Protein AF-A0A8J5V0G6-F1 (afdb_monomer)

Organism: NCBI:txid2053667

pLDDT: mean 76.04, std 23.22, range [26.17, 96.88]

InterPro domains:
  IPR011513 Non-structural maintenance of chromosomes element 1 [PTHR20973] (12-268)
  IPR014857 Non-structural maintenance of chromosomes element 1, RING C4HC3-type [PF08746] (200-240)

Mean predicted aligned error: 13.46 Å

Radius of gyration: 27.69 Å; Cα contacts (8 Å, |Δi|>4): 322; chains: 1; bounding box: 65×75×85 Å

Structure (mmCIF, N/CA/C/O backbone):
data_AF-A0A8J5V0G6-F1
#
_entry.id   AF-A0A8J5V0G6-F1
#
loop_
_atom_site.group_PDB
_atom_site.id
_atom_site.type_symbol
_atom_site.label_atom_id
_atom_site.label_alt_id
_atom_site.label_comp_id
_atom_site.label_asym_id
_atom_site.label_entity_id
_atom_site.label_seq_id
_atom_site.pdbx_PDB_ins_code
_atom_site.Cartn_x
_atom_site.Cartn_y
_atom_site.Cartn_z
_atom_site.occupancy
_atom_site.B_iso_or_equiv
_atom_site.auth_seq_id
_atom_site.auth_comp_id
_atom_site.auth_asym_id
_atom_site.auth_atom_id
_atom_site.pdbx_PDB_model_num
ATOM 1 N N . MET A 1 1 ? -32.182 -19.649 10.880 1.00 35.44 1 MET A N 1
ATOM 2 C CA . MET A 1 1 ? -32.980 -18.419 10.711 1.00 35.44 1 MET A CA 1
ATOM 3 C C . MET A 1 1 ? -33.239 -17.858 12.095 1.00 35.44 1 MET A C 1
ATOM 5 O O . MET A 1 1 ? -34.132 -18.341 12.776 1.00 35.44 1 MET A O 1
ATOM 9 N N . ALA A 1 2 ? -32.379 -16.950 12.550 1.00 33.75 2 ALA A N 1
ATOM 10 C CA . ALA A 1 2 ? -32.616 -16.186 13.768 1.00 33.75 2 ALA A CA 1
ATOM 11 C C . ALA A 1 2 ? -33.166 -14.820 13.354 1.00 33.75 2 ALA A C 1
ATOM 13 O O . ALA A 1 2 ? -32.702 -14.229 12.382 1.00 33.75 2 ALA A O 1
ATOM 14 N N . ASN A 1 3 ? -34.222 -14.426 14.050 1.00 31.94 3 ASN A N 1
ATOM 15 C CA . ASN A 1 3 ? -35.117 -13.320 13.761 1.00 31.94 3 ASN A CA 1
ATOM 16 C C . ASN A 1 3 ? -34.371 -11.979 13.876 1.00 31.94 3 ASN A C 1
ATOM 18 O O . ASN A 1 3 ? -33.863 -11.658 14.948 1.00 31.94 3 ASN A O 1
ATOM 22 N N . ILE A 1 4 ? -34.304 -11.224 12.778 1.00 47.50 4 ILE A N 1
ATOM 23 C CA . ILE A 1 4 ? -33.765 -9.860 12.721 1.00 47.50 4 ILE A CA 1
ATOM 24 C C . ILE A 1 4 ? -34.969 -8.923 12.624 1.00 47.50 4 ILE A C 1
ATOM 26 O O . ILE A 1 4 ? -35.243 -8.383 11.565 1.00 47.50 4 ILE A O 1
ATOM 30 N N . ASP A 1 5 ? -35.758 -8.814 13.686 1.00 46.09 5 ASP A N 1
ATOM 31 C CA . ASP A 1 5 ? -36.764 -7.754 13.783 1.00 46.09 5 ASP A CA 1
ATOM 32 C C . ASP A 1 5 ? -37.141 -7.573 15.251 1.00 46.09 5 ASP A C 1
ATOM 34 O O . ASP A 1 5 ? -37.804 -8.422 15.851 1.00 46.09 5 ASP A O 1
ATOM 38 N N . GLY A 1 6 ? -36.648 -6.488 15.857 1.00 40.81 6 GLY A N 1
ATOM 39 C CA . GLY A 1 6 ? -36.995 -6.148 17.238 1.00 40.81 6 GLY A CA 1
ATOM 40 C C . GLY A 1 6 ? -35.976 -5.353 18.057 1.00 40.81 6 GLY A C 1
ATOM 41 O O . GLY A 1 6 ? -36.005 -5.471 19.281 1.00 40.81 6 GLY A O 1
ATOM 42 N N . ARG A 1 7 ? -35.088 -4.548 17.459 1.00 42.38 7 ARG A N 1
ATOM 43 C CA . ARG A 1 7 ? -34.324 -3.529 18.207 1.00 42.38 7 ARG A CA 1
ATOM 44 C C . ARG A 1 7 ? -34.396 -2.176 17.505 1.00 42.38 7 ARG A C 1
ATOM 46 O O . ARG A 1 7 ? -34.383 -2.115 16.282 1.00 42.38 7 ARG A O 1
ATOM 53 N N . GLN A 1 8 ? -34.576 -1.146 18.328 1.00 42.22 8 GLN A N 1
ATOM 54 C CA . GLN A 1 8 ? -34.827 0.249 17.972 1.00 42.22 8 GLN A CA 1
ATOM 55 C C . GLN A 1 8 ? -33.753 0.829 17.043 1.00 42.22 8 GLN A C 1
ATOM 57 O O . GLN A 1 8 ? -32.598 0.414 17.078 1.00 42.22 8 GLN A O 1
ATOM 62 N N . ASP A 1 9 ? -34.187 1.791 16.230 1.00 45.44 9 ASP A N 1
ATOM 63 C CA . ASP A 1 9 ? -33.407 2.562 15.266 1.00 45.44 9 ASP A CA 1
ATOM 64 C C . ASP A 1 9 ? -32.024 2.999 15.783 1.00 45.44 9 ASP A C 1
ATOM 66 O O . ASP A 1 9 ? -31.906 3.644 16.823 1.00 45.44 9 ASP A O 1
ATOM 70 N N . GLY A 1 10 ? -30.990 2.714 14.987 1.00 53.53 10 GLY A N 1
ATOM 71 C CA . GLY A 1 10 ? -29.739 3.478 14.960 1.00 53.53 10 GLY A CA 1
ATOM 72 C C . GLY A 1 10 ? -28.538 2.906 15.713 1.00 53.53 10 GLY A C 1
ATOM 73 O O . GLY A 1 10 ? -27.420 3.226 15.325 1.00 53.53 10 GLY A O 1
ATOM 74 N N . ASP A 1 11 ? -28.716 2.053 16.724 1.00 59.84 11 ASP A N 1
ATOM 75 C CA . ASP A 1 11 ? -27.580 1.670 17.574 1.00 59.84 11 ASP A CA 1
ATOM 76 C C . ASP A 1 11 ? -26.881 0.387 17.093 1.00 59.84 11 ASP A C 1
ATOM 78 O O . ASP A 1 11 ? -27.483 -0.688 16.968 1.00 59.84 11 ASP A O 1
ATOM 82 N N . LEU A 1 12 ? -25.589 0.507 16.785 1.00 72.50 12 LEU A N 1
ATOM 83 C CA . LEU A 1 12 ? -24.739 -0.615 16.403 1.00 72.50 12 LEU A CA 1
ATOM 84 C C . LEU A 1 12 ? -24.535 -1.509 17.633 1.00 72.50 12 LEU A C 1
ATOM 86 O O . LEU A 1 12 ? -24.247 -0.996 18.711 1.00 72.50 12 LEU A O 1
ATOM 90 N N . SER A 1 13 ? -24.666 -2.833 17.497 1.00 79.94 13 SER A N 1
ATOM 91 C CA . SER A 1 13 ? -24.564 -3.724 18.662 1.00 79.94 13 SER A CA 1
ATOM 92 C C . SER A 1 13 ? -23.209 -3.592 19.381 1.00 79.94 13 SER A C 1
ATOM 94 O O . SER A 1 13 ? -22.192 -3.299 18.745 1.00 79.94 13 SER A O 1
ATOM 96 N N . GLU A 1 14 ? -23.180 -3.813 20.701 1.00 84.69 14 GLU A N 1
ATOM 97 C CA . GLU A 1 14 ? -21.964 -3.686 21.529 1.00 84.69 14 GLU A CA 1
ATOM 98 C C . GLU A 1 14 ? -20.792 -4.524 20.985 1.00 84.69 14 GLU A C 1
ATOM 100 O O . GLU A 1 14 ? -19.628 -4.118 21.059 1.00 84.69 14 GLU A O 1
ATOM 105 N N . GLU A 1 15 ? -21.090 -5.675 20.375 1.00 80.06 15 GLU A N 1
ATOM 106 C CA . GLU A 1 15 ? -20.098 -6.541 19.740 1.00 80.06 15 GLU A CA 1
ATOM 107 C C . GLU A 1 15 ? -19.433 -5.854 18.538 1.00 80.06 15 GLU A C 1
ATOM 109 O O . GLU A 1 15 ? -18.214 -5.910 18.373 1.00 80.06 15 GLU A O 1
ATOM 114 N N . PHE A 1 16 ? -20.208 -5.152 17.710 1.00 81.06 16 PHE A N 1
ATOM 115 C CA . PHE A 1 16 ? -19.672 -4.404 16.574 1.00 81.06 16 PHE A CA 1
ATOM 116 C C . PHE A 1 16 ? -18.912 -3.145 17.013 1.00 81.06 16 PHE A C 1
ATOM 118 O O . PHE A 1 16 ? -17.901 -2.812 16.396 1.00 81.06 16 PHE A O 1
ATOM 125 N N . GLN A 1 17 ? -19.333 -2.474 18.089 1.00 84.06 17 GLN A N 1
ATOM 126 C CA . GLN A 1 17 ? -18.583 -1.348 18.663 1.00 84.06 17 GLN A CA 1
ATOM 127 C C . GLN A 1 17 ? -17.217 -1.806 19.199 1.00 84.06 17 GLN A C 1
ATOM 129 O O . GLN A 1 17 ? -16.186 -1.208 18.886 1.00 84.06 17 GLN A O 1
ATOM 134 N N . SER A 1 18 ? -17.195 -2.929 19.924 1.00 84.69 18 SER A N 1
ATOM 135 C CA . SER A 1 18 ? -15.960 -3.562 20.407 1.00 84.69 18 SER A CA 1
ATOM 136 C C . SER A 1 18 ? -15.044 -3.962 19.249 1.00 84.69 18 SER A C 1
ATOM 138 O O . SER A 1 18 ? -13.830 -3.756 19.302 1.00 84.69 18 SER A O 1
ATOM 140 N N . PHE A 1 19 ? -15.621 -4.489 18.165 1.00 84.94 19 PHE A N 1
ATOM 141 C CA . PHE A 1 19 ? -14.876 -4.819 16.955 1.00 84.94 19 PHE A CA 1
ATOM 142 C C . PHE A 1 19 ? -14.233 -3.579 16.318 1.00 84.94 19 PHE A C 1
ATOM 144 O O . PHE A 1 19 ? -13.044 -3.611 16.009 1.00 84.94 19 PHE A O 1
ATOM 151 N N . ILE A 1 20 ? -14.972 -2.473 16.173 1.00 84.38 20 ILE A N 1
ATOM 152 C CA . ILE A 1 20 ? -14.423 -1.208 15.655 1.00 84.38 20 ILE A CA 1
ATOM 153 C C . ILE A 1 20 ? -13.266 -0.724 16.536 1.00 84.38 20 ILE A C 1
ATOM 155 O O . ILE A 1 20 ? -12.217 -0.365 16.008 1.00 84.38 20 ILE A O 1
ATOM 159 N N . GLN A 1 21 ? -13.406 -0.774 17.864 1.00 84.62 21 GLN A N 1
ATOM 160 C CA . GLN A 1 21 ? -12.339 -0.361 18.777 1.00 84.62 21 GLN A CA 1
ATOM 161 C C . GLN A 1 21 ? -11.057 -1.177 18.578 1.00 84.62 21 GLN A C 1
ATOM 163 O O . GLN A 1 21 ? -9.968 -0.604 18.556 1.00 84.62 21 GLN A O 1
ATOM 168 N N . VAL A 1 22 ? -11.175 -2.498 18.408 1.00 86.00 22 VAL A N 1
ATOM 169 C CA . VAL A 1 22 ? -10.028 -3.358 18.089 1.00 86.00 22 VAL A CA 1
ATOM 170 C C . VAL A 1 22 ? -9.411 -2.927 16.762 1.00 86.00 22 VAL A C 1
ATOM 172 O O . VAL A 1 22 ? -8.208 -2.682 16.711 1.00 86.00 22 VAL A O 1
ATOM 175 N N . MET A 1 23 ? -10.227 -2.768 15.717 1.00 83.19 23 MET A N 1
ATOM 176 C CA . MET A 1 23 ? -9.757 -2.404 14.379 1.00 83.19 23 MET A CA 1
ATOM 177 C C . MET A 1 23 ? -8.998 -1.073 14.352 1.00 83.19 23 MET A C 1
ATOM 179 O O . MET A 1 23 ? -7.957 -0.977 13.699 1.00 83.19 23 MET A O 1
ATOM 183 N N . SER A 1 24 ? -9.466 -0.075 15.102 1.00 82.56 24 SER A N 1
ATOM 184 C CA . SER A 1 24 ? -8.847 1.251 15.171 1.00 82.56 24 SER A CA 1
ATOM 185 C C . SER A 1 24 ? -7.462 1.257 15.827 1.00 82.56 24 SER A C 1
ATOM 187 O O . SER A 1 24 ? -6.691 2.181 15.588 1.00 82.56 24 SER A O 1
ATOM 189 N N . GLN A 1 25 ? -7.109 0.248 16.633 1.00 82.88 25 GLN A N 1
ATOM 190 C CA . GLN A 1 25 ? -5.806 0.209 17.314 1.00 82.88 25 GLN A CA 1
ATOM 191 C C . GLN A 1 25 ? -4.651 -0.134 16.371 1.00 82.88 25 GLN A C 1
ATOM 193 O O . GLN A 1 25 ? -3.586 0.467 16.475 1.00 82.88 25 GLN A O 1
ATOM 198 N N . LYS A 1 26 ? -4.842 -1.101 15.463 1.00 82.38 26 LYS A N 1
ATOM 199 C CA . LYS A 1 26 ? -3.803 -1.480 14.486 1.00 82.38 26 LYS A CA 1
ATOM 200 C C . LYS A 1 26 ? -4.007 -0.838 13.116 1.00 82.38 26 LYS A C 1
ATOM 202 O O . LYS A 1 26 ? -3.051 -0.698 12.361 1.00 82.38 26 LYS A O 1
ATOM 207 N N . GLY A 1 27 ? -5.244 -0.503 12.748 1.00 87.56 27 GLY A N 1
ATOM 208 C CA . GLY A 1 27 ? -5.600 0.050 11.437 1.00 87.56 27 GLY A CA 1
ATOM 209 C C . GLY A 1 27 ? -5.512 -0.940 10.267 1.00 87.56 27 GLY A C 1
ATOM 210 O O . GLY A 1 27 ? -6.165 -0.734 9.249 1.00 87.56 27 GLY A O 1
ATOM 211 N N . ILE A 1 28 ? -4.765 -2.042 10.393 1.00 93.62 28 ILE A N 1
ATOM 212 C CA . ILE A 1 28 ? -4.614 -3.060 9.351 1.00 93.62 28 ILE A CA 1
ATOM 213 C C . ILE A 1 28 ? -4.484 -4.475 9.924 1.00 93.62 28 ILE A C 1
ATOM 215 O O . ILE A 1 28 ? -3.802 -4.695 10.924 1.00 93.62 28 ILE A O 1
ATOM 219 N N . TYR A 1 29 ? -5.119 -5.443 9.256 1.00 94.00 29 TYR A N 1
ATOM 220 C CA . TYR A 1 29 ? -5.126 -6.854 9.646 1.00 94.00 29 TYR A CA 1
ATOM 221 C C . TYR A 1 29 ? -4.956 -7.773 8.430 1.00 94.00 29 TYR A C 1
ATOM 223 O O . TYR A 1 29 ? -5.652 -7.584 7.428 1.00 94.00 29 TYR A O 1
ATOM 231 N N . PRO A 1 30 ? -4.094 -8.804 8.495 1.00 94.56 30 PRO A N 1
ATOM 232 C CA . PRO A 1 30 ? -4.116 -9.904 7.534 1.00 94.56 30 PRO A CA 1
ATOM 233 C C . PRO A 1 30 ? -5.485 -10.597 7.514 1.00 94.56 30 PRO A C 1
ATOM 235 O O . PRO A 1 30 ? -6.160 -10.688 8.538 1.00 94.56 30 PRO A O 1
ATOM 238 N N . ASP A 1 31 ? -5.891 -11.133 6.362 1.00 94.19 31 ASP A N 1
ATOM 239 C CA . ASP A 1 31 ? -7.227 -11.718 6.168 1.00 94.19 31 ASP A CA 1
ATOM 240 C C . ASP A 1 31 ? -7.585 -12.818 7.183 1.00 94.19 31 ASP A C 1
ATOM 242 O O . ASP A 1 31 ? -8.708 -12.846 7.685 1.00 94.19 31 ASP A O 1
ATOM 246 N N . ALA A 1 32 ? -6.627 -13.673 7.553 1.00 93.44 32 ALA A N 1
ATOM 247 C CA . ALA A 1 32 ? -6.831 -14.712 8.563 1.00 93.44 32 ALA A CA 1
ATOM 248 C C . ALA A 1 32 ? -7.104 -14.134 9.964 1.00 93.44 32 ALA A C 1
ATOM 250 O O . ALA A 1 32 ? -8.016 -14.593 10.652 1.00 93.44 32 ALA A O 1
ATOM 251 N N . GLU A 1 33 ? -6.353 -13.107 10.375 1.00 93.75 33 GLU A N 1
ATOM 252 C CA . GLU A 1 33 ? -6.546 -12.434 11.666 1.00 93.75 33 GLU A CA 1
ATOM 253 C C . GLU A 1 33 ? -7.869 -11.668 11.699 1.00 93.75 33 GLU A C 1
ATOM 255 O O . GLU A 1 33 ? -8.590 -11.729 12.692 1.00 93.75 33 GLU A O 1
ATOM 260 N N . PHE A 1 34 ? -8.230 -11.008 10.596 1.00 93.19 34 PHE A N 1
ATOM 261 C CA . PHE A 1 34 ? -9.506 -10.309 10.474 1.00 93.19 34 PHE A CA 1
ATOM 262 C C . PHE A 1 34 ? -10.691 -11.279 10.569 1.00 93.19 34 PHE A C 1
ATOM 264 O O . PHE A 1 34 ? -11.604 -11.065 11.363 1.00 93.19 34 PHE A O 1
ATOM 271 N N . LYS A 1 35 ? -10.651 -12.395 9.827 1.00 93.44 35 LYS A N 1
ATOM 272 C CA . LYS A 1 35 ? -11.650 -13.477 9.909 1.00 93.44 35 LYS A CA 1
ATOM 273 C C . LYS A 1 35 ? -11.780 -14.024 11.334 1.00 93.44 35 LYS A C 1
ATOM 275 O O . LYS A 1 35 ? -12.897 -14.228 11.810 1.00 93.44 35 LYS A O 1
ATOM 280 N N . ALA A 1 36 ? -10.655 -14.243 12.017 1.00 93.44 36 ALA A N 1
ATOM 281 C CA . ALA A 1 36 ? -10.642 -14.715 13.397 1.00 93.44 36 ALA A CA 1
ATOM 282 C C . ALA A 1 36 ? -11.255 -13.691 14.366 1.00 93.44 36 ALA A C 1
ATOM 284 O O . ALA A 1 36 ? -12.054 -14.074 15.217 1.00 93.44 36 ALA A O 1
ATOM 285 N N . ALA A 1 37 ? -10.941 -12.401 14.208 1.00 91.44 37 ALA A N 1
ATOM 286 C CA . ALA A 1 37 ? -11.506 -11.327 15.023 1.00 91.44 37 ALA A CA 1
ATOM 287 C C . ALA A 1 37 ? -13.020 -11.175 14.808 1.00 91.44 37 ALA A C 1
ATOM 289 O O . ALA A 1 37 ? -13.767 -11.063 15.778 1.00 91.44 37 ALA A O 1
ATOM 290 N N . VAL A 1 38 ? -13.486 -11.237 13.555 1.00 91.25 38 VAL A N 1
ATOM 291 C CA . VAL A 1 38 ? -14.918 -11.181 13.226 1.00 91.25 38 VAL A CA 1
ATOM 292 C C . VAL A 1 38 ? -15.666 -12.324 13.911 1.00 91.25 38 VAL A C 1
ATOM 294 O O . VAL A 1 38 ? -16.636 -12.073 14.625 1.00 91.25 38 VAL A O 1
ATOM 297 N N . ASN A 1 39 ? -15.188 -13.560 13.761 1.00 91.94 39 ASN A N 1
ATOM 298 C CA . ASN A 1 39 ? -15.817 -14.723 14.384 1.00 91.94 39 ASN A CA 1
ATOM 299 C C . ASN A 1 39 ? -15.758 -14.646 15.920 1.00 91.94 39 ASN A C 1
ATOM 301 O O . ASN A 1 39 ? -16.773 -14.823 16.586 1.00 91.94 39 ASN A O 1
ATOM 305 N N . GLY A 1 40 ? -14.596 -14.308 16.483 1.00 89.62 40 GLY A N 1
ATOM 306 C CA . GLY A 1 40 ? -14.392 -14.258 17.930 1.00 89.62 40 GLY A CA 1
ATOM 307 C C . GLY A 1 40 ? -15.214 -13.188 18.652 1.00 89.62 40 GLY A C 1
ATOM 308 O O . GLY A 1 40 ? -15.622 -13.420 19.785 1.00 89.62 40 GLY A O 1
ATOM 309 N N . ILE A 1 41 ? -15.465 -12.039 18.014 1.00 87.88 41 ILE A N 1
ATOM 310 C CA . ILE A 1 41 ? -16.167 -10.906 18.642 1.00 87.88 41 ILE A CA 1
ATOM 311 C C . ILE A 1 41 ? -17.662 -10.920 18.313 1.00 87.88 41 ILE A C 1
ATOM 313 O O . ILE A 1 41 ? -18.487 -10.728 19.199 1.00 87.88 41 ILE A O 1
ATOM 317 N N . THR A 1 42 ? -18.027 -11.160 17.051 1.00 86.69 42 THR A N 1
ATOM 318 C CA . THR A 1 42 ? -19.430 -11.060 16.599 1.00 86.69 42 THR A CA 1
ATOM 319 C C . THR A 1 42 ? -20.159 -12.406 16.583 1.00 86.69 42 THR A C 1
ATOM 321 O O . THR A 1 42 ? -21.376 -12.447 16.410 1.00 86.69 42 THR A O 1
ATOM 324 N N . GLY A 1 43 ? -19.429 -13.524 16.690 1.00 87.19 43 GLY A N 1
ATOM 325 C CA . GLY A 1 43 ? -19.965 -14.873 16.489 1.00 87.19 43 GLY A CA 1
ATOM 326 C C . GLY A 1 43 ? -20.348 -15.187 15.036 1.00 87.19 43 GLY A C 1
ATOM 327 O O . GLY A 1 43 ? -20.923 -16.243 14.767 1.00 87.19 43 GLY A O 1
ATOM 328 N N . GLN A 1 44 ? -20.069 -14.285 14.089 1.00 86.62 44 GLN A N 1
ATOM 329 C CA . GLN A 1 44 ? -20.437 -14.444 12.684 1.00 86.62 44 GLN A CA 1
ATOM 330 C C . GLN A 1 44 ? -19.263 -14.969 11.855 1.00 86.62 44 GLN A C 1
ATOM 332 O O . GLN A 1 44 ? -18.122 -14.546 12.009 1.00 86.62 44 GLN A O 1
ATOM 337 N N . SER A 1 45 ? -19.549 -15.873 10.917 1.00 88.25 45 SER A N 1
ATOM 338 C CA . SER A 1 45 ? -18.563 -16.379 9.952 1.00 88.25 45 SER A CA 1
ATOM 339 C C . SER A 1 45 ? -18.596 -15.638 8.612 1.00 88.25 45 SER A C 1
ATOM 341 O O . SER A 1 45 ? -17.633 -15.697 7.847 1.00 88.25 45 SER A O 1
ATOM 343 N N . ASN A 1 46 ? -19.692 -14.929 8.315 1.00 90.31 46 ASN A N 1
ATOM 344 C CA . ASN A 1 46 ? -19.837 -14.171 7.077 1.00 90.31 46 ASN A CA 1
ATOM 345 C C . ASN A 1 46 ? -19.195 -12.787 7.212 1.00 90.31 46 ASN A C 1
ATOM 347 O O . ASN A 1 46 ? -19.850 -11.801 7.549 1.00 90.31 46 ASN A O 1
ATOM 351 N N . VAL A 1 47 ? -17.902 -12.730 6.906 1.00 91.06 47 VAL A N 1
ATOM 352 C CA . VAL A 1 47 ? -17.105 -11.502 6.972 1.00 91.06 47 VAL A CA 1
ATOM 353 C C . VAL A 1 47 ? -17.666 -10.386 6.088 1.00 91.06 47 VAL A C 1
ATOM 355 O O . VAL A 1 47 ? -17.685 -9.237 6.512 1.00 91.06 47 VAL A O 1
ATOM 358 N N . LEU A 1 48 ? -18.163 -10.707 4.889 1.00 90.75 48 LEU A N 1
ATOM 359 C CA . LEU A 1 48 ? -18.684 -9.697 3.962 1.00 90.75 48 LEU A CA 1
ATOM 360 C C . LEU A 1 48 ? -19.926 -9.002 4.520 1.00 90.75 48 LEU A C 1
ATOM 362 O O . LEU A 1 48 ? -20.046 -7.782 4.420 1.00 90.75 48 LEU A O 1
ATOM 366 N N . GLU A 1 49 ? -20.829 -9.768 5.132 1.00 89.38 49 GLU A N 1
ATOM 367 C CA . GLU A 1 49 ? -22.039 -9.209 5.731 1.00 89.38 49 GLU A CA 1
ATOM 368 C C . GLU A 1 49 ? -21.715 -8.363 6.966 1.00 89.38 49 GLU A C 1
ATOM 370 O O . GLU A 1 49 ? -22.217 -7.246 7.092 1.00 89.38 49 GLU A O 1
ATOM 375 N N . VAL A 1 50 ? -20.803 -8.837 7.820 1.00 89.25 50 VAL A N 1
ATOM 376 C CA . VAL A 1 50 ? -20.302 -8.068 8.970 1.00 89.25 50 VAL A CA 1
ATOM 377 C C . VAL A 1 50 ? -19.695 -6.743 8.519 1.00 89.25 50 VAL A C 1
ATOM 379 O O . VAL A 1 50 ? -20.079 -5.686 9.019 1.00 89.25 50 VAL A O 1
ATOM 382 N N . THR A 1 51 ? -18.792 -6.769 7.535 1.00 91.56 51 THR A N 1
ATOM 383 C CA . THR A 1 51 ? -18.171 -5.543 7.027 1.00 91.56 51 THR A CA 1
ATOM 384 C C . THR A 1 51 ? -19.196 -4.604 6.399 1.00 91.56 51 THR A C 1
ATOM 386 O O . THR A 1 51 ? -19.095 -3.395 6.582 1.00 91.56 51 THR A O 1
ATOM 389 N N . ARG A 1 52 ? -20.216 -5.122 5.705 1.00 92.38 52 ARG A N 1
ATOM 390 C CA . ARG A 1 52 ? -21.294 -4.301 5.136 1.00 92.38 52 ARG A CA 1
ATOM 391 C C . ARG A 1 52 ? -22.079 -3.562 6.223 1.00 92.38 52 ARG A C 1
ATOM 393 O O . ARG A 1 52 ? -22.359 -2.376 6.063 1.00 92.38 52 ARG A O 1
ATOM 400 N N . VAL A 1 53 ? -22.431 -4.251 7.309 1.00 90.56 53 VAL A N 1
ATOM 401 C CA . VAL A 1 53 ? -23.147 -3.656 8.449 1.00 90.56 53 VAL A CA 1
ATOM 402 C C . VAL A 1 53 ? -22.284 -2.600 9.137 1.00 90.56 53 VAL A C 1
ATOM 404 O O . VAL A 1 53 ? -22.750 -1.483 9.344 1.00 90.56 53 VAL A O 1
ATOM 407 N N . ILE A 1 54 ? -21.015 -2.912 9.412 1.00 90.06 54 ILE A N 1
ATOM 408 C CA . ILE A 1 54 ? -20.082 -1.974 10.048 1.00 90.06 54 ILE A CA 1
ATOM 409 C C . ILE A 1 54 ? -19.842 -0.746 9.165 1.00 90.06 54 ILE A C 1
ATOM 411 O O . ILE A 1 54 ? -19.940 0.374 9.650 1.00 90.06 54 ILE A O 1
ATOM 415 N N . ASN A 1 55 ? -19.589 -0.919 7.865 1.00 93.19 55 ASN A N 1
ATOM 416 C CA . ASN A 1 55 ? -19.345 0.207 6.957 1.00 93.19 55 ASN A CA 1
ATOM 417 C C . ASN A 1 55 ? -20.558 1.125 6.813 1.00 93.19 55 ASN A C 1
ATOM 419 O O . ASN A 1 55 ? -20.383 2.318 6.591 1.00 93.19 55 ASN A O 1
ATOM 423 N N . LYS A 1 56 ? -21.782 0.603 6.967 1.00 91.50 56 LYS A N 1
ATOM 424 C CA . LYS A 1 56 ? -22.978 1.450 7.021 1.00 91.50 56 LYS A CA 1
ATOM 425 C C . LYS A 1 56 ? -22.935 2.398 8.225 1.00 91.50 56 LYS A C 1
ATOM 427 O O . LYS A 1 56 ? -23.340 3.543 8.081 1.00 91.50 56 LYS A O 1
ATOM 432 N N . ALA A 1 57 ? -22.448 1.928 9.371 1.00 88.88 57 ALA A N 1
ATOM 433 C CA . ALA A 1 57 ? -22.303 2.742 10.576 1.00 88.88 57 ALA A CA 1
ATOM 434 C C . ALA A 1 57 ? -21.105 3.699 10.484 1.00 88.88 57 ALA A C 1
ATOM 436 O O . ALA A 1 57 ? -21.219 4.875 10.802 1.00 88.88 57 ALA A O 1
ATOM 437 N N . LEU A 1 58 ? -19.965 3.215 9.983 1.00 90.25 58 LEU A N 1
ATOM 438 C CA . LEU A 1 58 ? -18.756 4.025 9.820 1.00 90.25 58 LEU A CA 1
ATOM 439 C C . LEU A 1 58 ? -18.915 5.156 8.795 1.00 90.25 58 LEU A C 1
ATOM 441 O O . LEU A 1 58 ? -18.203 6.153 8.886 1.00 90.25 58 LEU A O 1
ATOM 445 N N . ALA A 1 59 ? -19.864 5.039 7.860 1.00 90.00 59 ALA A N 1
ATOM 446 C CA . ALA A 1 59 ? -20.155 6.086 6.887 1.00 90.00 59 ALA A CA 1
ATOM 447 C C . ALA A 1 59 ? -20.566 7.420 7.538 1.00 90.00 59 ALA A C 1
ATOM 449 O O . ALA A 1 59 ? -20.305 8.469 6.959 1.00 90.00 59 ALA A O 1
ATOM 450 N N . GLU A 1 60 ? -21.172 7.398 8.732 1.00 88.00 60 GLU A N 1
ATOM 451 C CA . GLU A 1 60 ? -21.555 8.621 9.458 1.00 88.00 60 GLU A CA 1
ATOM 452 C C . GLU A 1 60 ? -20.350 9.408 9.985 1.00 88.00 60 GLU A C 1
ATOM 454 O O . GLU A 1 60 ? -20.440 10.617 10.178 1.00 88.00 60 GLU A O 1
ATOM 459 N N . VAL A 1 61 ? -19.224 8.726 10.197 1.00 88.06 61 VAL A N 1
ATOM 460 C CA . VAL A 1 61 ? -17.958 9.312 10.660 1.00 88.06 61 VAL A CA 1
ATOM 461 C C . VAL A 1 61 ? -16.896 9.308 9.564 1.00 88.06 61 VAL A C 1
ATOM 463 O O . VAL A 1 61 ? -15.711 9.404 9.857 1.00 88.06 61 VAL A O 1
ATOM 466 N N . GLU A 1 62 ? -17.322 9.155 8.308 1.00 90.00 62 GLU A N 1
ATOM 467 C CA . GLU A 1 62 ? -16.451 9.173 7.133 1.00 90.00 62 GLU A CA 1
ATOM 468 C C . GLU A 1 62 ? -15.314 8.142 7.206 1.00 90.00 62 GLU A C 1
ATOM 470 O O . GLU A 1 62 ? -14.247 8.352 6.640 1.00 90.00 62 GLU A O 1
ATOM 475 N N . MET A 1 63 ? -15.549 6.988 7.832 1.00 90.50 63 MET A N 1
ATOM 476 C CA . MET A 1 63 ? -14.595 5.879 7.898 1.00 90.50 63 MET A CA 1
ATOM 477 C C . MET A 1 63 ? -15.106 4.660 7.123 1.00 90.50 63 MET A C 1
ATOM 479 O O . MET A 1 63 ? -16.301 4.488 6.878 1.00 90.50 63 MET A O 1
ATOM 483 N N . ALA A 1 64 ? -14.196 3.762 6.756 1.00 92.56 64 ALA A N 1
ATOM 484 C CA . ALA A 1 64 ? -14.537 2.490 6.139 1.00 92.56 64 ALA A CA 1
ATOM 485 C C . ALA A 1 64 ? -13.513 1.401 6.463 1.00 92.56 64 ALA A C 1
ATOM 487 O O . ALA A 1 64 ? -12.324 1.649 6.632 1.00 92.56 64 ALA A O 1
ATOM 488 N N . ILE A 1 65 ? -13.977 0.157 6.466 1.00 93.75 65 ILE A N 1
ATOM 489 C CA . ILE A 1 65 ? -13.143 -1.037 6.409 1.00 93.75 65 ILE A CA 1
ATOM 490 C C . ILE A 1 65 ? -13.143 -1.539 4.968 1.00 93.75 65 ILE A C 1
ATOM 492 O O . ILE A 1 65 ? -14.190 -1.884 4.412 1.00 93.75 65 ILE A O 1
ATOM 496 N N . GLN A 1 66 ? -11.964 -1.606 4.361 1.00 93.25 66 GLN A N 1
ATOM 497 C CA . GLN A 1 66 ? -11.787 -2.049 2.981 1.00 93.25 66 GLN A CA 1
ATOM 498 C C . GLN A 1 66 ? -10.754 -3.165 2.903 1.00 93.25 66 GLN A C 1
ATOM 500 O O . GLN A 1 66 ? -9.768 -3.169 3.637 1.00 93.25 66 GLN A O 1
ATOM 505 N N . SER A 1 67 ? -10.958 -4.116 1.991 1.00 94.62 67 SER A N 1
ATOM 506 C CA . SER A 1 67 ? -9.978 -5.172 1.747 1.00 94.62 67 SER A CA 1
ATOM 507 C C . SER A 1 67 ? -9.116 -4.870 0.525 1.00 94.62 67 SER A C 1
ATOM 509 O O . SER A 1 67 ? -9.638 -4.451 -0.508 1.00 94.62 67 SER A O 1
ATOM 511 N N . SER A 1 68 ? -7.818 -5.151 0.610 1.00 94.56 68 SER A N 1
ATOM 512 C CA . SER A 1 68 ? -6.881 -5.039 -0.510 1.00 94.56 68 SER A CA 1
ATOM 513 C C . SER A 1 68 ? -5.810 -6.125 -0.440 1.00 94.56 68 SER A C 1
ATOM 515 O O . SER A 1 68 ? -5.460 -6.602 0.640 1.00 94.56 68 SER A O 1
ATOM 517 N N . LYS A 1 69 ? -5.279 -6.546 -1.592 1.00 95.25 69 LYS A N 1
ATOM 518 C CA . LYS A 1 69 ? -4.134 -7.466 -1.653 1.00 95.25 69 LYS A CA 1
ATOM 519 C C . LYS A 1 69 ? -2.847 -6.656 -1.693 1.00 95.25 69 LYS A C 1
ATOM 521 O O . LYS A 1 69 ? -2.710 -5.755 -2.516 1.00 95.25 69 LYS A O 1
ATOM 526 N N . CYS A 1 70 ? -1.887 -7.006 -0.839 1.00 94.94 70 CYS A N 1
ATOM 527 C CA . CYS A 1 70 ? -0.556 -6.415 -0.896 1.00 94.94 70 CYS A CA 1
ATOM 528 C C . CYS A 1 70 ? 0.046 -6.665 -2.283 1.00 94.94 70 CYS A C 1
ATOM 530 O O . CYS A 1 70 ? 0.166 -7.809 -2.717 1.00 94.94 70 CYS A O 1
ATOM 532 N N . GLU A 1 71 ? 0.434 -5.606 -2.991 1.00 93.88 71 GLU A N 1
ATOM 533 C CA . GLU A 1 71 ? 0.918 -5.733 -4.369 1.00 93.88 71 GLU A CA 1
ATOM 534 C C . GLU A 1 71 ? 2.276 -6.453 -4.462 1.00 93.88 71 GLU A C 1
ATOM 536 O O . GLU A 1 71 ? 2.635 -6.921 -5.542 1.00 93.88 71 GLU A O 1
ATOM 541 N N . ILE A 1 72 ? 2.994 -6.586 -3.335 1.00 92.81 72 ILE A N 1
ATOM 542 C CA . ILE A 1 72 ? 4.292 -7.271 -3.232 1.00 92.81 72 ILE A CA 1
ATOM 543 C C . ILE A 1 72 ? 4.163 -8.747 -2.827 1.00 92.81 72 ILE A C 1
ATOM 545 O O . ILE A 1 72 ? 4.957 -9.571 -3.286 1.00 92.81 72 ILE A O 1
ATOM 549 N N . THR A 1 73 ? 3.207 -9.090 -1.956 1.00 91.69 73 THR A N 1
ATOM 550 C CA . THR A 1 73 ? 3.064 -10.457 -1.410 1.00 91.69 73 THR A CA 1
ATOM 551 C C . THR A 1 73 ? 1.826 -11.194 -1.904 1.00 91.69 73 THR A C 1
ATOM 553 O O . THR A 1 73 ? 1.790 -12.412 -1.833 1.00 91.69 73 THR A O 1
ATOM 556 N N . GLY A 1 74 ? 0.805 -10.487 -2.393 1.00 92.00 74 GLY A N 1
ATOM 557 C CA . GLY A 1 74 ? -0.474 -11.065 -2.825 1.00 92.00 74 GLY A CA 1
ATOM 558 C C . GLY A 1 74 ? -1.445 -11.356 -1.679 1.00 92.00 74 GLY A C 1
ATOM 559 O O . GLY A 1 74 ? -2.625 -11.603 -1.930 1.00 92.00 74 GLY A O 1
ATOM 560 N N . VAL A 1 75 ? -0.986 -11.255 -0.429 1.00 92.38 75 VAL A N 1
ATOM 561 C CA . VAL A 1 75 ? -1.788 -11.533 0.767 1.00 92.38 75 VAL A CA 1
ATOM 562 C C . VAL A 1 75 ? -2.862 -10.461 0.948 1.00 92.38 75 VAL A C 1
ATOM 564 O O . VAL A 1 75 ? -2.581 -9.256 0.896 1.00 92.38 75 VAL A O 1
ATOM 567 N N . LYS A 1 76 ? -4.103 -10.904 1.172 1.00 94.88 76 LYS A N 1
ATOM 568 C CA . LYS A 1 76 ? -5.252 -10.035 1.450 1.00 94.88 76 LYS A CA 1
ATOM 569 C C . LYS A 1 76 ? -5.151 -9.452 2.862 1.00 94.88 76 LYS A C 1
ATOM 571 O O . LYS A 1 76 ? -4.840 -10.160 3.816 1.00 94.88 76 LYS A O 1
ATOM 576 N N . HIS A 1 77 ? -5.416 -8.159 2.965 1.00 95.81 77 HIS A N 1
ATOM 577 C CA . HIS A 1 77 ? -5.471 -7.394 4.202 1.00 95.81 77 HIS A CA 1
ATOM 578 C C . HIS A 1 77 ? -6.783 -6.618 4.263 1.00 95.81 77 HIS A C 1
ATOM 580 O O . HIS A 1 77 ? -7.353 -6.277 3.225 1.00 95.81 77 H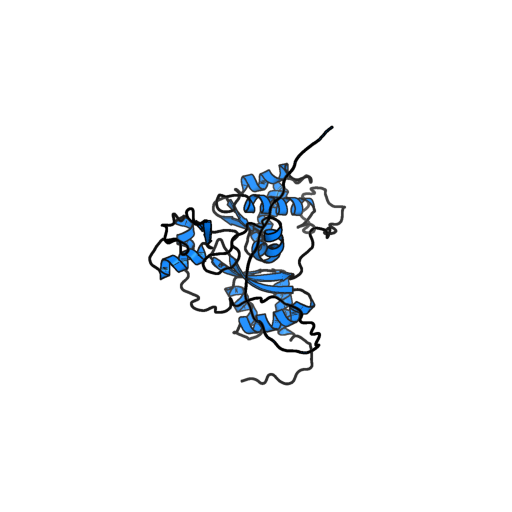IS A O 1
ATOM 586 N N . TRP A 1 78 ? -7.225 -6.318 5.476 1.00 95.69 78 TRP A N 1
ATOM 587 C CA . TRP A 1 78 ? -8.345 -5.441 5.781 1.00 95.69 78 TRP A CA 1
ATOM 588 C C . TRP A 1 78 ? -7.809 -4.196 6.472 1.00 95.69 78 TRP A C 1
ATOM 590 O O . TRP A 1 78 ? -7.065 -4.306 7.445 1.00 95.69 78 TRP A O 1
ATOM 600 N N . VAL A 1 79 ? -8.156 -3.030 5.940 1.00 94.62 79 VAL A N 1
ATOM 601 C CA . VAL A 1 79 ? -7.641 -1.726 6.362 1.00 94.62 79 VAL A CA 1
ATOM 602 C C . VAL A 1 79 ? -8.809 -0.866 6.824 1.00 94.62 79 VAL A C 1
ATOM 604 O O . VAL A 1 79 ? -9.813 -0.765 6.119 1.00 94.62 79 VAL A O 1
ATOM 607 N N . PHE A 1 80 ? -8.672 -0.271 8.004 1.00 92.62 80 PHE A N 1
ATOM 608 C CA . PHE A 1 80 ? -9.565 0.751 8.538 1.00 92.62 80 PHE A CA 1
ATOM 609 C C . PHE A 1 80 ? -9.050 2.117 8.079 1.00 92.62 80 PHE A C 1
ATOM 611 O O . PHE A 1 80 ? -7.932 2.495 8.414 1.00 92.62 80 PHE A O 1
ATOM 618 N N . THR A 1 81 ? -9.828 2.819 7.264 1.00 90.19 81 THR A N 1
ATOM 619 C CA . THR A 1 81 ? -9.379 3.999 6.518 1.00 90.19 81 THR A CA 1
ATOM 620 C C . THR A 1 81 ? -10.400 5.125 6.599 1.00 90.19 81 THR A C 1
ATOM 622 O O . THR A 1 81 ? -11.600 4.863 6.707 1.00 90.19 81 THR A O 1
ATOM 625 N N . SER A 1 82 ? -9.920 6.367 6.533 1.00 87.00 82 SER A N 1
ATOM 626 C CA . SER A 1 82 ? -10.780 7.517 6.269 1.00 87.00 82 SER A CA 1
ATOM 627 C C . SER A 1 82 ? -11.262 7.502 4.820 1.00 87.00 82 SER A C 1
ATOM 629 O O . SER A 1 82 ? -10.557 7.088 3.902 1.00 87.00 82 SER A O 1
ATOM 631 N N . THR A 1 83 ? -12.488 7.956 4.621 1.00 83.31 83 THR A N 1
ATOM 632 C CA . THR A 1 83 ? -13.098 8.202 3.313 1.00 83.31 83 THR A CA 1
ATOM 633 C C . THR A 1 83 ? -13.052 9.677 2.930 1.00 83.31 83 THR A C 1
ATOM 635 O O . THR A 1 83 ? -13.404 10.011 1.796 1.00 83.31 83 THR A O 1
ATOM 638 N N . THR A 1 84 ? -12.580 10.541 3.837 1.00 80.62 84 THR A N 1
ATOM 639 C CA . THR A 1 84 ? -12.282 11.937 3.524 1.00 80.62 84 THR A CA 1
ATOM 640 C C . THR A 1 84 ? -11.174 12.011 2.485 1.00 80.62 84 THR A C 1
ATOM 642 O O . THR A 1 84 ? -10.250 11.195 2.440 1.00 80.62 84 THR A O 1
ATOM 645 N N . ILE A 1 85 ? -11.289 12.998 1.607 1.00 68.25 85 ILE A N 1
ATOM 646 C CA . ILE A 1 85 ? -10.203 13.397 0.726 1.00 68.25 85 ILE A CA 1
ATOM 647 C C . ILE A 1 85 ? -9.726 14.718 1.300 1.00 68.25 85 ILE A C 1
ATOM 649 O O . ILE A 1 85 ? -10.414 15.723 1.140 1.00 68.25 85 ILE A O 1
ATOM 653 N N . ASP A 1 86 ? -8.600 14.690 2.006 1.00 63.44 86 ASP A N 1
ATOM 654 C CA . ASP A 1 86 ? -7.972 15.914 2.489 1.00 63.44 86 ASP A CA 1
ATOM 655 C C . ASP A 1 86 ? -7.571 16.734 1.253 1.00 63.44 86 ASP A C 1
ATOM 657 O O . ASP A 1 86 ? -6.815 16.258 0.398 1.00 63.44 86 ASP A O 1
ATOM 661 N N . ASP A 1 87 ? -8.126 17.938 1.112 1.00 54.19 87 ASP A N 1
ATOM 662 C CA . ASP A 1 87 ? -7.680 18.873 0.082 1.00 54.19 87 ASP A CA 1
ATOM 663 C C . ASP A 1 87 ? -6.227 19.257 0.397 1.00 54.19 87 ASP A C 1
ATOM 665 O O . ASP A 1 87 ? -5.884 19.523 1.549 1.00 54.19 87 ASP A O 1
ATOM 669 N N . ASP A 1 88 ? -5.364 19.367 -0.621 1.00 52.28 88 ASP A N 1
ATOM 670 C CA . ASP A 1 88 ? -3.935 19.716 -0.466 1.00 52.28 88 ASP A CA 1
ATOM 671 C C . ASP A 1 88 ? -3.690 21.049 0.294 1.00 52.28 88 ASP A C 1
ATOM 673 O O . ASP A 1 88 ? -2.551 21.377 0.643 1.00 52.28 88 ASP A O 1
ATOM 677 N N . ASN A 1 89 ? -4.751 21.827 0.539 1.00 47.84 89 ASN A N 1
ATOM 678 C CA . ASN A 1 89 ? -4.755 23.095 1.264 1.00 47.84 89 ASN A CA 1
ATOM 679 C C . ASN A 1 89 ? -5.028 22.977 2.770 1.00 47.84 89 ASN A C 1
ATOM 681 O O . ASN A 1 89 ? -4.790 23.963 3.476 1.00 47.84 89 ASN A O 1
ATOM 685 N N . ASP A 1 90 ? -5.488 21.828 3.269 1.00 49.84 90 ASP A N 1
ATOM 686 C CA . ASP A 1 90 ? -5.619 21.615 4.706 1.00 49.84 90 ASP A CA 1
ATOM 687 C C . ASP A 1 90 ? -4.220 21.437 5.287 1.00 49.84 90 ASP A C 1
ATOM 689 O O . ASP A 1 90 ? -3.559 20.398 5.187 1.00 49.84 90 ASP A O 1
ATOM 693 N N . GLN A 1 91 ? -3.713 22.525 5.864 1.00 49.34 91 GLN A N 1
ATOM 694 C CA . GLN A 1 91 ? -2.517 22.448 6.674 1.00 49.34 91 GLN A CA 1
ATOM 695 C C . GLN A 1 91 ? -2.853 21.553 7.854 1.00 49.34 91 GLN A C 1
ATOM 697 O O . GLN A 1 91 ? -3.556 21.976 8.764 1.00 49.34 91 GLN A O 1
ATOM 702 N N . VAL A 1 92 ? -2.337 20.321 7.842 1.00 52.53 92 VAL A N 1
ATOM 703 C CA . VAL A 1 92 ? -2.225 19.525 9.062 1.00 52.53 92 VAL A CA 1
ATOM 704 C C . VAL A 1 92 ? -1.551 20.442 10.078 1.00 52.53 92 VAL A C 1
ATOM 706 O O . VAL A 1 92 ? -0.377 20.789 9.906 1.00 52.53 92 VAL A O 1
ATOM 709 N N . GLU A 1 93 ? -2.314 20.904 11.071 1.00 45.34 93 GLU A N 1
ATOM 710 C CA . GLU A 1 93 ? -1.831 21.744 12.163 1.00 45.34 93 GLU A CA 1
ATOM 711 C C . GLU A 1 93 ? -0.905 20.886 13.029 1.00 45.34 93 GLU A C 1
ATOM 713 O O . GLU A 1 93 ? -1.255 20.398 14.099 1.00 45.34 93 GLU A O 1
ATOM 718 N N . VAL A 1 94 ? 0.299 20.623 12.525 1.00 53.34 94 VAL A N 1
ATOM 719 C CA . VAL A 1 94 ? 1.362 20.026 13.317 1.00 53.34 94 VAL A CA 1
ATOM 720 C C . VAL A 1 94 ? 1.801 21.114 14.281 1.00 53.34 94 VAL A C 1
ATOM 722 O O . VAL A 1 94 ? 2.299 22.155 13.841 1.00 53.34 94 VAL A O 1
ATOM 725 N N . GLU A 1 95 ? 1.587 20.897 15.581 1.00 48.88 95 GLU A N 1
ATOM 726 C CA . GLU A 1 95 ? 1.974 21.873 16.595 1.00 48.88 95 GLU A CA 1
ATOM 727 C C . GLU A 1 95 ? 3.441 22.307 16.382 1.00 48.88 95 GLU A C 1
ATOM 729 O O . GLU A 1 95 ? 4.337 21.461 16.297 1.00 48.88 95 GLU A O 1
ATOM 734 N N . PRO A 1 96 ? 3.719 23.619 16.277 1.00 46.38 96 PRO A N 1
ATOM 735 C CA . PRO A 1 96 ? 4.980 24.146 15.745 1.00 46.38 96 PRO A CA 1
ATOM 736 C C . PRO A 1 96 ? 6.221 23.928 16.632 1.00 46.38 96 PRO A C 1
ATOM 738 O O . PRO A 1 96 ? 7.301 24.406 16.294 1.00 46.38 96 PRO A O 1
ATOM 741 N N . ASN A 1 97 ? 6.109 23.233 17.768 1.00 44.38 97 ASN A N 1
ATOM 742 C CA . ASN A 1 97 ? 7.070 23.354 18.868 1.00 44.38 97 ASN A CA 1
ATOM 743 C C . ASN A 1 97 ? 7.794 22.061 19.269 1.00 44.38 97 ASN A C 1
ATOM 745 O O . ASN A 1 97 ? 8.131 21.890 20.438 1.00 44.38 97 ASN A O 1
ATOM 749 N N . HIS A 1 98 ? 8.115 21.176 18.323 1.00 49.22 98 HIS A N 1
ATOM 750 C CA . HIS A 1 98 ? 9.067 20.090 18.602 1.00 49.22 98 HIS A CA 1
ATOM 751 C C . HIS A 1 98 ? 9.945 19.699 17.398 1.00 49.22 98 HIS A C 1
ATOM 753 O O . HIS A 1 98 ? 10.322 18.545 17.224 1.00 49.22 98 HIS A O 1
ATOM 759 N N . ASP A 1 99 ? 10.348 20.673 16.578 1.00 49.31 99 ASP A N 1
ATOM 760 C CA . ASP A 1 99 ? 11.311 20.472 15.477 1.00 49.31 99 ASP A CA 1
ATOM 761 C C . ASP A 1 99 ? 12.775 20.321 15.956 1.00 49.31 99 ASP A C 1
ATOM 763 O O . ASP A 1 99 ? 13.722 20.487 15.184 1.00 49.31 99 ASP A O 1
ATOM 767 N N . GLN A 1 100 ? 12.995 20.008 17.236 1.00 49.91 100 GLN A N 1
ATOM 768 C CA . GLN A 1 100 ? 14.306 19.577 17.706 1.00 49.91 100 GLN A CA 1
ATOM 769 C C . GLN A 1 100 ? 14.372 18.054 17.619 1.00 49.91 100 GLN A C 1
ATOM 771 O O . GLN A 1 100 ? 13.563 17.369 18.241 1.00 49.91 100 GLN A O 1
ATOM 776 N N . ASP A 1 101 ? 15.354 17.551 16.860 1.00 49.56 101 ASP A N 1
ATOM 777 C CA . ASP A 1 101 ? 15.862 16.173 16.895 1.00 49.56 101 ASP A CA 1
ATOM 778 C C . ASP A 1 101 ? 16.335 15.847 18.327 1.00 49.56 101 ASP A C 1
ATOM 780 O O . ASP A 1 101 ? 17.527 15.761 18.622 1.00 49.56 101 ASP A O 1
ATOM 784 N N . THR A 1 102 ? 15.414 15.722 19.276 1.00 51.41 102 THR A N 1
ATOM 785 C CA . THR A 1 102 ? 15.715 15.125 20.565 1.00 51.41 102 THR A CA 1
ATOM 786 C C . THR A 1 102 ? 15.538 13.633 20.372 1.00 51.41 102 THR A C 1
ATOM 788 O O . THR A 1 102 ? 14.413 13.154 20.266 1.00 51.41 102 THR A O 1
ATOM 791 N N . ASP A 1 103 ? 16.643 12.886 20.361 1.00 51.88 103 ASP A N 1
ATOM 792 C CA . ASP A 1 103 ? 16.676 11.414 20.407 1.00 51.88 103 ASP A CA 1
ATOM 793 C C . ASP A 1 103 ? 16.041 10.834 21.700 1.00 51.88 103 ASP A C 1
ATOM 795 O O . ASP A 1 103 ? 16.269 9.675 22.044 1.00 51.88 103 ASP A O 1
ATOM 799 N N . GLN A 1 104 ? 15.260 11.631 22.438 1.00 49.97 104 GLN A N 1
ATOM 800 C CA . GLN A 1 104 ? 14.539 11.208 23.627 1.00 49.97 104 GLN A CA 1
ATOM 801 C C . GLN A 1 104 ? 13.405 10.265 23.221 1.00 49.97 104 GLN A C 1
ATOM 803 O O . GLN A 1 104 ? 12.558 10.597 22.396 1.00 49.97 104 GLN A O 1
ATOM 808 N N . GLU A 1 105 ? 13.430 9.073 23.813 1.00 46.28 105 GLU A N 1
ATOM 809 C CA . GLU A 1 105 ? 12.583 7.896 23.576 1.00 46.28 105 GLU A CA 1
ATOM 810 C C . GLU A 1 105 ? 11.106 8.079 23.993 1.00 46.28 105 GLU A C 1
ATOM 812 O O . GLU A 1 105 ? 10.476 7.159 24.504 1.00 46.28 105 GLU A O 1
ATOM 817 N N . GLY A 1 106 ? 10.539 9.271 23.797 1.00 45.53 106 GLY A N 1
ATOM 818 C CA . GLY A 1 106 ? 9.127 9.561 24.022 1.00 45.53 106 GLY A CA 1
ATOM 819 C C . GLY A 1 106 ? 8.344 9.517 22.712 1.00 45.53 106 GLY A C 1
ATOM 820 O O . GLY A 1 106 ? 8.497 10.396 21.871 1.00 45.53 106 GLY A O 1
ATOM 821 N N . ASP A 1 107 ? 7.487 8.512 22.575 1.00 49.06 107 ASP A N 1
ATOM 822 C CA . ASP A 1 107 ? 6.574 8.150 21.472 1.00 49.06 107 ASP A CA 1
ATOM 823 C C . ASP A 1 107 ? 5.732 9.261 20.786 1.00 49.06 107 ASP A C 1
ATOM 825 O O . ASP A 1 107 ? 4.946 8.970 19.887 1.00 49.06 107 ASP A O 1
ATOM 829 N N . CYS A 1 108 ? 5.831 10.538 21.152 1.00 47.34 108 CYS A N 1
ATOM 830 C CA . CYS A 1 108 ? 4.741 11.488 20.894 1.00 47.34 108 CYS A CA 1
ATOM 831 C C . CYS A 1 108 ? 4.705 12.184 19.525 1.00 47.34 108 CYS A C 1
ATOM 833 O O . CYS A 1 108 ? 3.733 12.884 19.264 1.00 47.34 108 CYS A O 1
ATOM 835 N N . LEU A 1 109 ? 5.685 12.032 18.626 1.00 56.56 109 LEU A N 1
ATOM 836 C CA . LEU A 1 109 ? 5.627 12.712 17.317 1.00 56.56 109 LEU A CA 1
ATOM 837 C C . LEU A 1 109 ? 6.078 11.811 16.165 1.00 56.56 109 LEU A C 1
ATOM 839 O O . LEU A 1 109 ? 7.106 12.025 15.506 1.00 56.56 109 LEU A O 1
ATOM 843 N N . LEU A 1 110 ? 5.293 10.764 15.917 1.00 63.75 110 LEU A N 1
ATOM 844 C CA . LEU A 1 110 ? 5.466 9.870 14.768 1.00 63.75 110 LEU A CA 1
ATOM 845 C C . LEU A 1 110 ? 5.369 10.623 13.432 1.00 63.75 110 LEU A C 1
ATOM 847 O O . LEU A 1 110 ? 6.085 10.284 12.493 1.00 63.75 110 LEU A O 1
ATOM 851 N N . PHE A 1 111 ? 4.594 11.707 13.391 1.00 72.25 111 PHE A N 1
ATOM 852 C CA . PHE A 1 111 ? 4.348 12.515 12.199 1.00 72.25 111 PHE A CA 1
ATOM 853 C C . PHE A 1 111 ? 4.687 13.995 12.420 1.00 72.25 111 PHE A C 1
ATOM 855 O O . PHE A 1 111 ? 3.865 14.877 12.189 1.00 72.25 111 PHE A O 1
ATOM 862 N N . THR A 1 112 ? 5.919 14.291 12.857 1.00 83.75 112 THR A N 1
ATOM 863 C CA . THR A 1 112 ? 6.429 15.672 12.768 1.00 83.75 112 THR A CA 1
ATOM 864 C C . THR A 1 112 ? 6.387 16.163 11.322 1.00 83.75 112 THR A C 1
ATOM 866 O O . THR A 1 112 ? 6.452 15.369 10.376 1.00 83.75 112 THR A O 1
ATOM 869 N N . LYS A 1 113 ? 6.384 17.485 11.132 1.00 83.31 113 LYS A N 1
ATOM 870 C CA . LYS A 1 113 ? 6.429 18.113 9.806 1.00 83.31 113 LYS A CA 1
ATOM 871 C C . LYS A 1 113 ? 7.565 17.562 8.938 1.00 83.31 113 LYS A C 1
ATOM 873 O O . LYS A 1 113 ? 7.344 17.246 7.773 1.00 83.31 113 LYS A O 1
ATOM 878 N N . GLY A 1 114 ? 8.754 17.373 9.519 1.00 86.44 114 GLY A N 1
ATOM 879 C CA . GLY A 1 114 ? 9.898 16.789 8.814 1.00 86.44 114 GLY A CA 1
ATOM 880 C C . GLY A 1 114 ? 9.695 15.326 8.403 1.00 86.44 114 GLY A C 1
ATOM 881 O O . GLY A 1 114 ? 10.054 14.946 7.291 1.00 86.44 114 GLY A O 1
ATOM 882 N N . LYS A 1 115 ? 9.098 14.491 9.267 1.00 88.31 115 LYS A N 1
ATOM 883 C CA . LYS A 1 115 ? 8.818 13.077 8.951 1.00 88.31 115 LYS A CA 1
ATOM 884 C C . LYS A 1 115 ? 7.726 12.935 7.888 1.00 88.31 115 LYS A C 1
ATOM 886 O O . LYS A 1 115 ? 7.835 12.072 7.019 1.00 88.31 115 LYS A O 1
ATOM 891 N N . LEU A 1 116 ? 6.718 13.809 7.912 1.00 88.31 116 LEU A N 1
ATOM 892 C CA . LEU A 1 116 ? 5.697 13.896 6.866 1.00 88.31 116 LEU A CA 1
ATOM 893 C C . LEU A 1 116 ? 6.292 14.353 5.528 1.00 88.31 116 LEU A C 1
ATOM 895 O O . LEU A 1 116 ? 6.019 13.732 4.502 1.00 88.31 116 LEU A O 1
ATOM 899 N N . GLU A 1 117 ? 7.144 15.385 5.526 1.00 89.62 117 GLU A N 1
ATOM 900 C CA . GLU A 1 117 ? 7.868 15.834 4.325 1.00 89.62 117 GLU A CA 1
ATOM 901 C C . GLU A 1 117 ? 8.711 14.693 3.733 1.00 89.62 117 GLU A C 1
ATOM 903 O O . GLU A 1 117 ? 8.671 14.441 2.527 1.00 89.62 117 GLU A O 1
ATOM 908 N N . LEU A 1 118 ? 9.403 13.937 4.591 1.00 91.75 118 LEU A N 1
ATOM 909 C CA . LEU A 1 118 ? 10.164 12.762 4.185 1.00 91.75 118 LEU A CA 1
ATOM 910 C C . LEU A 1 118 ? 9.273 11.662 3.588 1.00 91.75 118 LEU A C 1
ATOM 912 O O . LEU A 1 118 ? 9.622 11.105 2.550 1.00 91.75 118 LEU A O 1
ATOM 916 N N . LEU A 1 119 ? 8.129 11.345 4.203 1.00 92.56 119 LEU A N 1
ATOM 917 C CA . LEU A 1 119 ? 7.210 10.322 3.692 1.00 92.56 119 LEU A CA 1
ATOM 918 C C . LEU A 1 119 ? 6.625 10.709 2.325 1.00 92.56 119 LEU A C 1
ATOM 920 O O . LEU A 1 119 ? 6.579 9.869 1.419 1.00 92.56 119 LEU A O 1
ATOM 924 N N . LYS A 1 120 ? 6.244 11.981 2.144 1.00 91.31 120 LYS A N 1
ATOM 925 C CA . LYS A 1 120 ? 5.803 12.521 0.845 1.00 91.31 120 LYS A CA 1
ATOM 926 C C . LYS A 1 120 ? 6.901 12.373 -0.207 1.00 91.31 120 LYS A C 1
ATOM 928 O O . LYS A 1 120 ? 6.650 11.882 -1.307 1.00 91.31 120 LYS A O 1
ATOM 933 N N . MET A 1 121 ? 8.142 12.702 0.150 1.00 92.38 121 MET A N 1
ATOM 934 C CA . MET A 1 121 ? 9.287 12.562 -0.750 1.00 92.38 121 MET A CA 1
ATOM 935 C C . MET A 1 121 ? 9.576 11.103 -1.122 1.00 92.38 121 MET A C 1
ATOM 937 O O . MET A 1 121 ? 9.758 10.802 -2.300 1.00 92.38 121 MET A O 1
ATOM 941 N N . ILE A 1 122 ? 9.578 10.187 -0.148 1.00 94.50 122 ILE A N 1
ATOM 942 C CA . ILE A 1 122 ? 9.739 8.744 -0.390 1.00 94.50 122 ILE A CA 1
ATOM 943 C C . ILE A 1 122 ? 8.672 8.262 -1.376 1.00 94.50 122 ILE A C 1
ATOM 945 O O . ILE A 1 122 ? 8.999 7.597 -2.358 1.00 94.50 122 ILE A O 1
ATOM 949 N N . THR A 1 123 ? 7.415 8.641 -1.143 1.00 93.69 123 THR A N 1
ATOM 950 C CA . THR A 1 123 ? 6.277 8.270 -1.992 1.00 93.69 123 THR A CA 1
ATOM 951 C C . THR A 1 123 ? 6.448 8.803 -3.414 1.00 93.69 123 THR A C 1
ATOM 953 O O . THR A 1 123 ? 6.363 8.033 -4.369 1.00 93.69 123 THR A O 1
ATOM 956 N N . SER A 1 124 ? 6.787 10.084 -3.572 1.00 92.19 124 SER A N 1
ATOM 957 C CA . SER A 1 124 ? 7.030 10.705 -4.881 1.00 92.19 124 SER A CA 1
ATOM 958 C C . SER A 1 124 ? 8.157 10.013 -5.661 1.00 92.19 124 SER A C 1
ATOM 960 O O . SER A 1 124 ? 8.000 9.699 -6.846 1.00 92.19 124 SER A O 1
ATOM 962 N N . VAL A 1 125 ? 9.275 9.690 -4.998 1.00 93.31 125 VAL A N 1
ATOM 963 C CA . VAL A 1 125 ? 10.407 8.997 -5.636 1.00 93.31 125 VAL A CA 1
ATOM 964 C C . VAL A 1 125 ? 10.033 7.569 -6.034 1.00 93.31 125 VAL A C 1
ATOM 966 O O . VAL A 1 125 ? 10.371 7.139 -7.136 1.00 93.31 125 VAL A O 1
ATOM 969 N N . ILE A 1 126 ? 9.308 6.848 -5.174 1.00 94.00 126 ILE A N 1
ATOM 970 C CA . ILE A 1 126 ? 8.772 5.513 -5.468 1.00 94.00 126 ILE A CA 1
ATOM 971 C C . ILE A 1 126 ? 7.860 5.555 -6.702 1.00 94.00 126 ILE A C 1
ATOM 973 O O . ILE A 1 126 ? 7.992 4.716 -7.589 1.00 94.00 126 ILE A O 1
ATOM 977 N N . LEU A 1 127 ? 6.963 6.540 -6.797 1.00 91.38 127 LEU A N 1
ATOM 978 C CA . LEU A 1 127 ? 6.015 6.664 -7.908 1.00 91.38 127 LEU A CA 1
ATOM 979 C C . LEU A 1 127 ? 6.658 7.107 -9.229 1.00 91.38 127 LEU A C 1
ATOM 981 O O . LEU A 1 127 ? 6.148 6.755 -10.292 1.00 91.38 127 LEU A O 1
ATOM 985 N N . SER A 1 128 ? 7.751 7.868 -9.166 1.00 89.38 128 SER A N 1
ATOM 986 C CA . SER A 1 128 ? 8.449 8.412 -10.342 1.00 89.38 128 SER A CA 1
ATOM 987 C C . SER A 1 128 ? 9.441 7.429 -10.973 1.00 89.38 128 SER A C 1
ATOM 989 O O . SER A 1 128 ? 9.976 7.679 -12.054 1.00 89.38 128 SER A O 1
ATOM 991 N N . ARG A 1 129 ? 9.728 6.319 -10.291 1.00 84.88 129 ARG A N 1
ATOM 992 C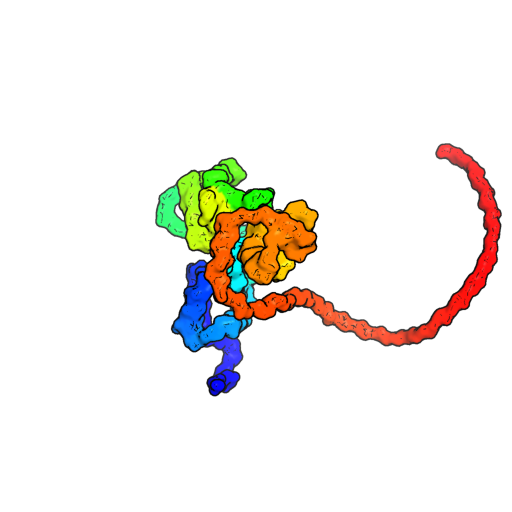 CA . ARG A 1 129 ? 10.726 5.336 -10.707 1.00 84.88 129 ARG A CA 1
ATOM 993 C C . ARG A 1 129 ? 10.148 4.297 -11.662 1.00 84.88 129 ARG A C 1
ATOM 995 O O . ARG A 1 129 ? 9.158 3.640 -11.366 1.00 84.88 129 ARG A O 1
ATOM 1002 N N . ASN A 1 130 ? 10.817 4.107 -12.798 1.00 71.56 130 ASN A N 1
ATOM 1003 C CA . ASN A 1 130 ? 10.419 3.134 -13.822 1.00 71.56 130 ASN A CA 1
ATOM 1004 C C . ASN A 1 130 ? 10.848 1.690 -13.482 1.00 71.56 130 ASN A C 1
ATOM 1006 O O . ASN A 1 130 ? 10.369 0.736 -14.095 1.00 71.56 130 ASN A O 1
ATOM 1010 N N . ASP A 1 131 ? 11.752 1.518 -12.516 1.00 71.06 131 ASP A N 1
ATOM 1011 C CA . ASP A 1 131 ? 12.294 0.250 -12.026 1.00 71.06 131 ASP A CA 1
ATOM 1012 C C . ASP A 1 131 ? 11.442 -0.322 -10.883 1.00 71.06 131 ASP A C 1
ATOM 1014 O O . ASP A 1 131 ? 11.839 -0.356 -9.721 1.00 71.06 131 ASP A O 1
ATOM 1018 N N . ASN A 1 132 ? 10.249 -0.811 -11.232 1.00 75.69 132 ASN A N 1
ATOM 1019 C CA . ASN A 1 132 ? 9.320 -1.469 -10.306 1.00 75.69 132 ASN A CA 1
ATOM 1020 C C . ASN A 1 132 ? 8.863 -0.594 -9.127 1.00 75.69 132 ASN A C 1
ATOM 1022 O O . ASN A 1 132 ? 8.529 -1.139 -8.080 1.00 75.69 132 ASN A O 1
ATOM 1026 N N . ASN A 1 133 ? 8.832 0.732 -9.283 1.00 89.06 133 ASN A N 1
ATOM 1027 C CA . ASN A 1 133 ? 8.326 1.666 -8.278 1.00 89.06 133 ASN A CA 1
ATOM 1028 C C . ASN A 1 133 ? 8.887 1.375 -6.870 1.00 89.06 133 ASN A C 1
ATOM 1030 O O . ASN A 1 133 ? 8.143 1.064 -5.938 1.00 89.06 133 ASN A O 1
ATOM 1034 N N . CYS A 1 134 ? 10.214 1.387 -6.726 1.00 92.62 134 CYS A N 1
ATOM 1035 C CA . CYS A 1 134 ? 10.889 1.087 -5.464 1.00 92.62 134 CYS A CA 1
ATOM 1036 C C . CYS A 1 134 ? 12.157 1.919 -5.290 1.00 92.62 134 CYS A C 1
ATOM 1038 O O . CYS A 1 134 ? 12.683 2.473 -6.249 1.00 92.62 134 CYS A O 1
ATOM 1040 N N . ILE A 1 135 ? 12.660 2.015 -4.064 1.00 94.94 135 ILE A N 1
ATOM 1041 C CA . ILE A 1 135 ? 13.895 2.740 -3.747 1.00 94.94 135 ILE A CA 1
ATOM 1042 C C . ILE A 1 135 ? 14.773 1.893 -2.830 1.00 94.94 135 ILE A C 1
ATOM 1044 O O . ILE A 1 135 ? 14.267 1.244 -1.918 1.00 94.94 135 ILE A O 1
ATOM 1048 N N . SER A 1 136 ? 16.093 1.896 -3.025 1.00 95.50 136 SER A N 1
ATOM 1049 C CA . SER A 1 136 ? 16.984 1.181 -2.106 1.00 95.50 136 SER A CA 1
ATOM 1050 C C . SER A 1 136 ? 16.877 1.763 -0.691 1.00 95.50 136 SER A C 1
ATOM 1052 O O . SER A 1 136 ? 16.677 2.966 -0.507 1.00 95.50 136 SER A O 1
ATOM 1054 N N . LYS A 1 137 ? 17.024 0.933 0.347 1.00 94.12 137 LYS A N 1
ATOM 1055 C CA . LYS A 1 137 ? 16.942 1.398 1.744 1.00 94.12 137 LYS A CA 1
ATOM 1056 C C . LYS A 1 137 ? 17.968 2.494 2.059 1.00 94.12 137 LYS A C 1
ATOM 1058 O O . LYS A 1 137 ? 17.654 3.425 2.798 1.00 94.12 137 LYS A O 1
ATOM 1063 N N . ASN A 1 138 ? 19.163 2.415 1.475 1.00 94.31 138 ASN A N 1
ATOM 1064 C CA . ASN A 1 138 ? 20.205 3.427 1.649 1.00 94.31 138 ASN A CA 1
ATOM 1065 C C . ASN A 1 138 ? 19.830 4.751 0.974 1.00 94.31 138 ASN A C 1
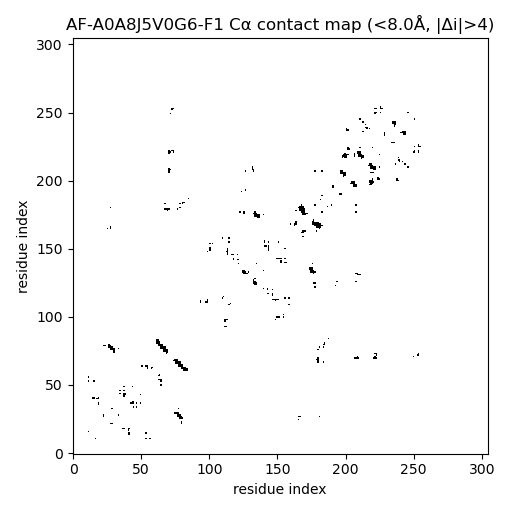ATOM 1067 O O . ASN A 1 138 ? 19.970 5.805 1.594 1.00 94.31 138 ASN A O 1
ATOM 1071 N N . ASP A 1 139 ? 19.308 4.699 -0.255 1.00 94.06 139 ASP A N 1
ATOM 1072 C CA . ASP A 1 139 ? 18.848 5.898 -0.963 1.00 94.06 139 ASP A CA 1
ATOM 1073 C C . ASP A 1 139 ? 17.653 6.532 -0.253 1.00 94.06 139 ASP A C 1
ATOM 1075 O O . ASP A 1 139 ? 17.600 7.748 -0.115 1.00 94.06 139 ASP A O 1
ATOM 1079 N N . CYS A 1 140 ? 16.751 5.710 0.285 1.00 92.56 140 CYS A N 1
ATOM 1080 C CA . CYS A 1 140 ? 15.620 6.150 1.095 1.00 92.56 140 CYS A CA 1
ATOM 1081 C C . CYS A 1 140 ? 16.076 6.960 2.320 1.00 92.56 140 CYS A C 1
ATOM 1083 O O . CYS A 1 140 ? 15.554 8.041 2.571 1.00 92.56 140 CYS A O 1
ATOM 1085 N N . ILE A 1 141 ? 17.114 6.506 3.034 1.00 92.75 141 ILE A N 1
ATOM 1086 C CA . ILE A 1 141 ? 17.703 7.274 4.147 1.00 92.75 141 ILE A CA 1
ATOM 1087 C C . ILE A 1 141 ? 18.390 8.553 3.639 1.00 92.75 141 ILE A C 1
ATOM 1089 O O . ILE A 1 141 ? 18.339 9.586 4.304 1.00 92.75 141 ILE A O 1
ATOM 1093 N N . ASN A 1 142 ? 19.028 8.515 2.465 1.00 93.75 142 ASN A N 1
ATOM 1094 C CA . ASN A 1 142 ? 19.701 9.678 1.877 1.00 93.75 142 ASN A CA 1
ATOM 1095 C C . ASN A 1 142 ? 18.746 10.816 1.479 1.00 93.75 142 ASN A C 1
ATOM 1097 O O . ASN A 1 142 ? 19.198 11.963 1.411 1.00 93.75 142 ASN A O 1
ATOM 1101 N N . LEU A 1 143 ? 17.448 10.539 1.296 1.00 92.69 143 LEU A N 1
ATOM 1102 C CA . LEU A 1 143 ? 16.429 11.562 1.015 1.00 92.69 143 LEU A CA 1
ATOM 1103 C C . LEU A 1 143 ? 16.329 12.630 2.113 1.00 92.69 143 LEU A C 1
ATOM 1105 O O . LEU A 1 143 ? 15.885 13.742 1.845 1.00 92.69 143 LEU A O 1
ATOM 1109 N N . VAL A 1 144 ? 16.828 12.354 3.323 1.00 89.81 144 VAL A N 1
ATOM 1110 C CA . VAL A 1 144 ? 16.911 13.354 4.399 1.00 89.81 144 VAL A CA 1
ATOM 1111 C C . VAL A 1 144 ? 17.706 14.606 4.015 1.00 89.81 144 VAL A C 1
ATOM 1113 O O . VAL A 1 144 ? 17.454 15.689 4.523 1.00 89.81 144 VAL A O 1
ATOM 1116 N N . SER A 1 145 ? 18.668 14.479 3.100 1.00 88.94 145 SER A N 1
ATOM 1117 C CA . SER A 1 145 ? 19.447 15.623 2.612 1.00 88.94 145 SER A CA 1
ATOM 1118 C C . SER A 1 145 ? 18.655 16.558 1.691 1.00 88.94 145 SER A C 1
ATOM 1120 O O . SER A 1 145 ? 19.115 17.659 1.398 1.00 88.94 145 SER A O 1
ATOM 1122 N N . SER A 1 146 ? 17.485 16.118 1.226 1.00 86.56 146 SER A N 1
ATOM 1123 C CA . SER A 1 146 ? 16.646 16.825 0.261 1.00 86.56 146 SER A CA 1
ATOM 1124 C C . SER A 1 146 ? 15.431 17.506 0.898 1.00 86.56 146 SER A C 1
ATOM 1126 O O . SER A 1 146 ? 14.796 18.322 0.231 1.00 86.56 146 SER A O 1
ATOM 1128 N N . ILE A 1 147 ? 15.105 17.199 2.157 1.00 86.38 147 ILE A N 1
ATOM 1129 C CA . ILE A 1 147 ? 14.004 17.834 2.898 1.00 86.38 147 ILE A CA 1
ATOM 1130 C C . ILE A 1 147 ? 14.471 19.117 3.597 1.00 86.38 147 ILE A C 1
ATOM 1132 O O . ILE A 1 147 ? 15.654 19.284 3.904 1.00 86.38 147 ILE A O 1
ATOM 1136 N N . LYS A 1 148 ? 13.544 20.046 3.850 1.00 81.12 148 LYS A N 1
ATOM 1137 C CA . LYS A 1 148 ? 13.861 21.335 4.488 1.00 81.12 148 LYS A CA 1
ATOM 1138 C C . LYS A 1 148 ? 14.154 21.182 5.978 1.00 81.12 148 LYS A C 1
ATOM 1140 O O . LYS A 1 148 ? 15.024 21.876 6.509 1.00 81.12 148 LYS A O 1
ATOM 1145 N N . THR A 1 149 ? 13.425 20.295 6.651 1.00 81.94 149 THR A N 1
ATOM 1146 C CA . THR A 1 149 ? 13.613 20.032 8.080 1.00 81.94 149 THR A CA 1
ATOM 1147 C C . THR A 1 149 ? 14.842 19.159 8.312 1.00 81.94 149 THR A C 1
ATOM 1149 O O . THR A 1 149 ? 15.022 18.129 7.670 1.00 81.94 149 THR A O 1
ATOM 1152 N N . LYS A 1 150 ? 15.692 19.546 9.267 1.00 81.44 150 LYS A N 1
ATOM 1153 C CA . LYS A 1 150 ? 16.838 18.722 9.660 1.00 81.44 150 LYS A CA 1
ATOM 1154 C C . LYS A 1 150 ? 16.339 17.536 10.480 1.00 81.44 150 LYS A C 1
ATOM 1156 O O . LYS A 1 150 ? 15.739 17.745 11.525 1.00 81.44 150 LYS A O 1
ATOM 1161 N N . LEU A 1 151 ? 16.591 16.330 9.979 1.00 85.56 151 LEU A N 1
ATOM 1162 C CA . LEU A 1 151 ? 16.416 15.08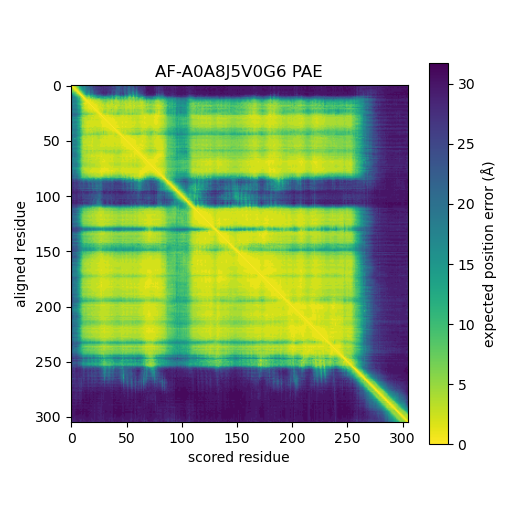4 10.716 1.00 85.56 151 LEU A CA 1
ATOM 1163 C C . LEU A 1 151 ? 17.748 14.334 10.763 1.00 85.56 151 LEU A C 1
ATOM 1165 O O . LEU A 1 151 ? 18.500 14.300 9.780 1.00 85.56 151 LEU A O 1
ATOM 1169 N N . SER A 1 152 ? 18.031 13.673 11.880 1.00 88.06 152 SER A N 1
ATOM 1170 C CA . SER A 1 152 ? 19.186 12.785 11.987 1.00 88.06 152 SER A CA 1
ATOM 1171 C C . SER A 1 152 ? 18.978 11.508 11.160 1.00 88.06 152 SER A C 1
ATOM 1173 O O . SER A 1 152 ? 17.870 10.985 11.021 1.00 88.06 152 SER A O 1
ATOM 1175 N N . ARG A 1 153 ? 20.061 10.938 10.611 1.00 88.50 153 ARG A N 1
ATOM 1176 C CA . ARG A 1 153 ? 19.973 9.686 9.828 1.00 88.50 153 ARG A CA 1
ATOM 1177 C C . ARG A 1 153 ? 19.466 8.507 10.669 1.00 88.50 153 ARG A C 1
ATOM 1179 O O . ARG A 1 153 ? 18.797 7.628 10.132 1.00 88.50 153 ARG A O 1
ATOM 1186 N N . SER A 1 154 ? 19.768 8.491 11.969 1.00 88.88 154 SER A N 1
ATOM 1187 C CA . SER A 1 154 ? 19.252 7.506 12.927 1.00 88.88 154 SER A CA 1
ATOM 1188 C C . SER A 1 154 ? 17.746 7.662 13.140 1.00 88.88 154 SER A C 1
ATOM 1190 O O . SER A 1 154 ? 17.031 6.660 13.109 1.00 88.88 154 SER A O 1
ATOM 1192 N N . SER A 1 155 ? 17.256 8.897 13.298 1.00 87.38 155 SER A N 1
ATOM 1193 C CA . SER A 1 155 ? 15.824 9.212 13.394 1.00 87.38 155 SER A CA 1
ATOM 1194 C C . SER A 1 155 ? 15.075 8.758 12.138 1.00 87.38 155 SER A C 1
ATOM 1196 O O . SER A 1 155 ? 14.056 8.073 12.229 1.00 87.38 155 SER A O 1
ATOM 1198 N N . VAL A 1 156 ? 15.642 9.018 10.957 1.00 90.38 156 VAL A N 1
ATOM 1199 C CA . VAL A 1 156 ? 15.089 8.573 9.669 1.00 90.38 156 VAL A CA 1
ATOM 1200 C C . VAL A 1 156 ? 15.041 7.053 9.546 1.00 90.38 156 VAL A C 1
ATOM 1202 O O . VAL A 1 156 ? 14.021 6.502 9.132 1.00 90.38 156 VAL A O 1
ATOM 1205 N N . ASP A 1 157 ? 16.108 6.342 9.917 1.00 91.88 157 ASP A N 1
ATOM 1206 C CA . ASP A 1 157 ? 16.100 4.880 9.856 1.00 91.88 157 ASP A CA 1
ATOM 1207 C C . ASP A 1 157 ? 15.051 4.269 10.798 1.00 91.88 157 ASP A C 1
ATOM 1209 O O . ASP A 1 157 ? 14.313 3.371 10.377 1.00 91.88 157 ASP A O 1
ATOM 1213 N N . LYS A 1 158 ? 14.935 4.791 12.031 1.00 91.06 158 LYS A N 1
ATOM 1214 C CA . LYS A 1 158 ? 13.886 4.409 12.992 1.00 91.06 158 LYS A CA 1
ATOM 1215 C C . LYS A 1 158 ? 12.490 4.680 12.427 1.00 91.06 158 LYS A C 1
ATOM 1217 O O . LYS A 1 158 ? 11.644 3.791 12.466 1.00 91.06 158 LYS A O 1
ATOM 1222 N N . PHE A 1 159 ? 12.269 5.858 11.844 1.00 91.62 159 PHE A N 1
ATOM 1223 C CA . PHE A 1 159 ? 10.994 6.222 11.227 1.00 91.62 159 PHE A CA 1
ATOM 1224 C C . PHE A 1 159 ? 10.624 5.282 10.076 1.00 91.62 159 PHE A C 1
ATOM 1226 O O . PHE A 1 159 ? 9.526 4.740 10.062 1.00 91.62 159 PHE A O 1
ATOM 1233 N N . ILE A 1 160 ? 11.549 4.997 9.153 1.00 93.88 160 ILE A N 1
ATOM 1234 C CA . ILE A 1 160 ? 11.289 4.064 8.047 1.00 93.88 160 ILE A CA 1
ATOM 1235 C C . ILE A 1 160 ? 10.982 2.656 8.581 1.00 93.88 160 ILE A C 1
ATOM 1237 O O . ILE A 1 160 ? 10.084 1.998 8.066 1.00 93.88 160 ILE A O 1
ATOM 1241 N N . LYS A 1 161 ? 11.707 2.175 9.602 1.00 93.94 161 LYS A N 1
ATOM 1242 C CA . LYS A 1 161 ? 11.424 0.873 10.237 1.00 93.94 161 LYS A CA 1
ATOM 1243 C C . LYS A 1 161 ? 10.022 0.833 10.837 1.00 93.94 161 LYS A C 1
ATOM 1245 O O . LYS A 1 161 ? 9.316 -0.149 10.639 1.00 93.94 161 LYS A O 1
ATOM 1250 N N . HIS A 1 162 ? 9.615 1.903 11.511 1.00 92.25 162 HIS A N 1
ATOM 1251 C CA . HIS A 1 162 ? 8.267 2.029 12.045 1.00 92.25 162 HIS A CA 1
ATOM 1252 C C . HIS A 1 162 ? 7.213 2.050 10.923 1.00 92.25 162 HIS A C 1
ATOM 1254 O O . HIS A 1 162 ? 6.272 1.270 10.964 1.00 92.25 162 HIS A O 1
ATOM 1260 N N . MET A 1 163 ? 7.421 2.825 9.853 1.00 94.00 163 MET A N 1
ATOM 1261 C CA . MET A 1 163 ? 6.532 2.828 8.680 1.00 94.00 163 MET A CA 1
ATOM 1262 C C . MET A 1 163 ? 6.414 1.450 8.010 1.00 94.00 163 MET A C 1
ATOM 1264 O O . MET A 1 163 ? 5.359 1.116 7.478 1.00 94.00 163 MET A O 1
ATOM 1268 N N . ILE A 1 164 ? 7.476 0.639 8.032 1.00 95.25 164 ILE A N 1
ATOM 1269 C CA . ILE A 1 164 ? 7.428 -0.751 7.560 1.00 95.25 164 ILE A CA 1
ATOM 1270 C C . ILE A 1 164 ? 6.603 -1.626 8.513 1.00 95.25 164 ILE A C 1
ATOM 1272 O O . ILE A 1 164 ? 5.770 -2.399 8.049 1.00 95.25 164 ILE A O 1
ATOM 1276 N N . ASN A 1 165 ? 6.810 -1.499 9.828 1.00 93.12 165 ASN A N 1
ATOM 1277 C CA . ASN A 1 165 ? 6.060 -2.250 10.842 1.00 93.12 165 ASN A CA 1
ATOM 1278 C C . ASN A 1 165 ? 4.551 -1.984 10.752 1.00 93.12 165 ASN A C 1
ATOM 1280 O O . ASN A 1 165 ? 3.747 -2.909 10.775 1.00 93.12 165 ASN A O 1
ATOM 1284 N N . GLU A 1 166 ? 4.186 -0.722 10.548 1.00 91.12 166 GLU A N 1
ATOM 1285 C CA . GLU A 1 166 ? 2.802 -0.265 10.412 1.00 91.12 166 GLU A CA 1
ATOM 1286 C C . GLU A 1 166 ? 2.226 -0.462 8.997 1.00 91.12 166 GLU A C 1
ATOM 1288 O O . GLU A 1 166 ? 1.122 -0.010 8.700 1.00 91.12 166 GLU A O 1
ATOM 1293 N N . SER A 1 167 ? 2.956 -1.140 8.101 1.00 94.81 167 SER A N 1
ATOM 1294 C CA . SER A 1 167 ? 2.542 -1.446 6.722 1.00 94.81 167 SER A CA 1
ATOM 1295 C C . SER A 1 167 ? 2.278 -0.232 5.814 1.00 94.81 167 SER A C 1
ATOM 1297 O O . SER A 1 167 ? 1.671 -0.382 4.747 1.00 94.81 167 SER A O 1
ATOM 1299 N N . TRP A 1 168 ? 2.759 0.959 6.185 1.00 95.38 168 TRP A N 1
ATOM 1300 C CA . TRP A 1 168 ? 2.804 2.140 5.308 1.00 95.38 168 TRP A CA 1
ATOM 1301 C C . 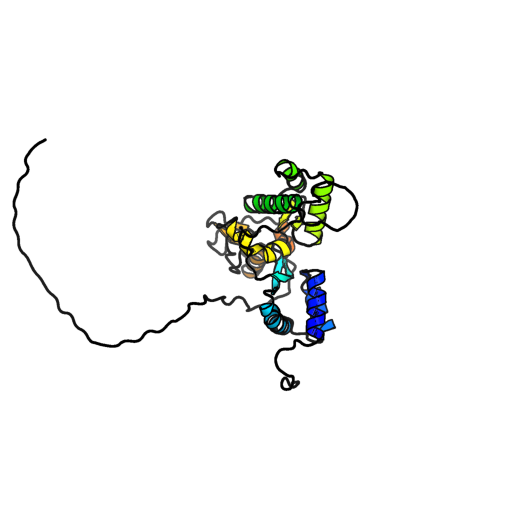TRP A 1 168 ? 3.822 1.959 4.186 1.00 95.38 168 TRP A C 1
ATOM 1303 O O . TRP A 1 168 ? 3.569 2.313 3.036 1.00 95.38 168 TRP A O 1
ATOM 1313 N N . LEU A 1 169 ? 4.963 1.359 4.520 1.00 96.88 169 LEU A N 1
ATOM 1314 C CA . LEU A 1 169 ? 6.016 0.959 3.595 1.00 96.88 169 LEU A CA 1
ATOM 1315 C C . LEU A 1 169 ? 6.204 -0.560 3.651 1.00 96.88 169 LEU A C 1
ATOM 1317 O O . LEU A 1 169 ? 5.763 -1.228 4.581 1.00 96.88 169 LEU A O 1
ATOM 1321 N N . PHE A 1 170 ? 6.882 -1.115 2.656 1.00 96.44 170 PHE A N 1
ATOM 1322 C CA . PHE A 1 170 ? 7.234 -2.530 2.608 1.00 96.44 170 PHE A CA 1
ATOM 1323 C C . PHE A 1 170 ? 8.712 -2.686 2.268 1.00 96.44 170 PHE A C 1
ATOM 1325 O O . PHE A 1 170 ? 9.217 -1.978 1.401 1.00 96.44 170 PHE A O 1
ATOM 1332 N N . TYR A 1 171 ? 9.416 -3.604 2.929 1.00 96.19 171 TYR A N 1
ATOM 1333 C CA . TYR A 1 171 ? 10.832 -3.865 2.668 1.00 96.19 171 TYR A CA 1
ATOM 1334 C C . TYR A 1 171 ? 11.031 -5.255 2.074 1.00 96.19 171 TYR A C 1
ATOM 1336 O O . TYR A 1 171 ? 10.572 -6.249 2.632 1.00 96.19 171 TYR A O 1
ATOM 1344 N N . LEU A 1 172 ? 11.747 -5.322 0.953 1.00 93.25 172 LEU A N 1
ATOM 1345 C CA . LEU A 1 172 ? 12.079 -6.571 0.284 1.00 93.25 172 LEU A CA 1
ATOM 1346 C C . LEU A 1 172 ? 13.403 -6.456 -0.459 1.00 93.25 172 LEU A C 1
ATOM 1348 O O . LEU A 1 172 ? 13.591 -5.543 -1.263 1.00 93.25 172 LEU A O 1
ATOM 1352 N N . ASP A 1 173 ? 14.292 -7.423 -0.226 1.00 91.50 173 ASP A N 1
ATOM 1353 C CA . ASP A 1 173 ? 15.543 -7.593 -0.971 1.00 91.50 173 ASP A CA 1
ATOM 1354 C C . ASP A 1 173 ? 16.369 -6.288 -1.057 1.00 91.50 173 ASP A C 1
ATOM 1356 O O . ASP A 1 173 ? 16.856 -5.904 -2.118 1.00 91.50 173 ASP A O 1
ATOM 1360 N N . GLY A 1 174 ? 16.486 -5.554 0.059 1.00 93.38 174 GLY A N 1
ATOM 1361 C CA . GLY A 1 174 ? 17.236 -4.290 0.123 1.00 93.38 174 GLY A CA 1
ATOM 1362 C C . GLY A 1 174 ? 16.470 -3.042 -0.332 1.00 93.38 174 GLY A C 1
ATOM 1363 O O . GLY A 1 174 ? 16.964 -1.929 -0.134 1.00 93.38 174 GLY A O 1
ATOM 1364 N N . ASN A 1 175 ? 15.268 -3.205 -0.883 1.00 95.00 175 ASN A N 1
ATOM 1365 C CA . ASN A 1 175 ? 14.450 -2.127 -1.429 1.00 95.00 175 ASN A CA 1
ATOM 1366 C C . ASN A 1 175 ? 13.207 -1.859 -0.578 1.00 95.00 175 ASN A C 1
ATOM 1368 O O . ASN A 1 175 ? 12.689 -2.740 0.106 1.00 95.00 175 ASN A O 1
ATOM 1372 N N . VAL A 1 176 ? 12.740 -0.619 -0.638 1.00 96.50 176 VAL A N 1
ATOM 1373 C CA . VAL A 1 176 ? 11.548 -0.098 0.019 1.00 96.50 176 VAL A CA 1
ATOM 1374 C C . VAL A 1 176 ? 10.497 0.202 -1.049 1.00 96.50 176 VAL A C 1
ATOM 1376 O O . VAL A 1 176 ? 10.791 0.824 -2.071 1.00 96.50 176 VAL A O 1
ATOM 1379 N N . TYR A 1 177 ? 9.276 -0.243 -0.788 1.00 96.19 177 TYR A N 1
ATOM 1380 C CA . TYR A 1 177 ? 8.088 -0.101 -1.622 1.00 96.19 177 TYR A CA 1
ATOM 1381 C C . TYR A 1 177 ? 6.985 0.570 -0.803 1.00 96.19 177 TYR A C 1
ATOM 1383 O O . TYR A 1 177 ? 7.069 0.632 0.427 1.00 96.19 177 TYR A O 1
ATOM 1391 N N . LEU A 1 178 ? 5.925 1.027 -1.470 1.00 96.50 178 LEU A N 1
ATOM 1392 C CA . LEU A 1 178 ? 4.715 1.434 -0.766 1.00 96.50 178 LEU A CA 1
ATOM 1393 C C . LEU A 1 178 ? 4.019 0.191 -0.192 1.00 96.50 178 LEU A C 1
ATOM 1395 O O . LEU A 1 178 ? 3.861 -0.819 -0.881 1.00 96.50 178 LEU A O 1
ATOM 1399 N N . GLY A 1 179 ? 3.658 0.246 1.086 1.00 96.56 179 GLY A N 1
ATOM 1400 C CA . GLY A 1 179 ? 2.966 -0.836 1.772 1.00 96.56 179 GLY A CA 1
ATOM 1401 C C . GLY A 1 179 ? 1.469 -0.833 1.472 1.00 96.56 179 GLY A C 1
ATOM 1402 O O . GLY A 1 179 ? 0.917 0.141 0.962 1.00 96.56 179 GLY A O 1
ATOM 1403 N N . VAL A 1 180 ? 0.793 -1.937 1.789 1.00 96.06 180 VAL A N 1
ATOM 1404 C CA . VAL A 1 180 ? -0.645 -2.098 1.514 1.00 96.06 180 VAL A CA 1
ATOM 1405 C C . VAL A 1 180 ? -1.497 -1.042 2.227 1.00 96.06 180 VAL A C 1
ATOM 1407 O O . VAL A 1 180 ? -2.451 -0.550 1.630 1.00 96.06 180 VAL A O 1
ATOM 1410 N N . ARG A 1 181 ? -1.120 -0.632 3.446 1.00 94.81 181 ARG A N 1
ATOM 1411 C CA . ARG A 1 181 ? -1.812 0.433 4.182 1.00 94.81 181 ARG A CA 1
ATOM 1412 C C . ARG A 1 181 ? -1.641 1.773 3.473 1.00 94.81 181 ARG A C 1
ATOM 1414 O O . ARG A 1 181 ? -2.628 2.431 3.172 1.00 94.81 181 ARG A O 1
ATOM 1421 N N . GLY A 1 182 ? -0.403 2.105 3.097 1.00 94.38 182 GLY A N 1
ATOM 1422 C CA . GLY A 1 182 ? -0.094 3.331 2.357 1.00 94.38 182 GLY A CA 1
ATOM 1423 C C . GLY A 1 182 ? -0.787 3.409 0.996 1.00 94.38 182 GLY A C 1
ATOM 1424 O O . GLY A 1 182 ? -1.231 4.479 0.603 1.00 94.38 182 GLY A O 1
ATOM 1425 N N . ILE A 1 183 ? -0.941 2.285 0.289 1.00 95.12 183 ILE A N 1
ATOM 1426 C CA . ILE A 1 183 ? -1.696 2.243 -0.971 1.00 95.12 183 ILE A CA 1
ATOM 1427 C C . ILE A 1 183 ? -3.183 2.518 -0.730 1.00 95.12 183 ILE A C 1
ATOM 1429 O O . ILE A 1 183 ? -3.771 3.295 -1.476 1.00 95.12 183 ILE A O 1
ATOM 1433 N N . VAL A 1 184 ? -3.799 1.865 0.262 1.00 93.88 184 VAL A N 1
ATOM 1434 C CA . VAL A 1 184 ? -5.244 1.983 0.513 1.00 93.88 184 VAL A CA 1
ATOM 1435 C C . VAL A 1 184 ? -5.597 3.369 1.044 1.00 93.88 184 VAL A C 1
ATOM 1437 O O . VAL A 1 184 ? -6.434 4.037 0.445 1.00 93.88 184 VAL A O 1
ATOM 1440 N N . GLU A 1 185 ? -4.932 3.817 2.109 1.00 91.94 185 GLU A N 1
ATOM 1441 C CA . GLU A 1 185 ? -5.274 5.075 2.781 1.00 91.94 185 GLU A CA 1
ATOM 1442 C C . GLU A 1 185 ? -4.904 6.309 1.953 1.00 91.94 185 GLU A C 1
ATOM 1444 O O . GLU A 1 185 ? -5.606 7.311 1.997 1.00 91.94 185 GLU A O 1
ATOM 1449 N N . LEU A 1 186 ? -3.836 6.245 1.149 1.00 91.12 186 LEU A N 1
ATOM 1450 C CA . LEU A 1 186 ? -3.373 7.399 0.373 1.00 91.12 186 LEU A CA 1
ATOM 1451 C C . LEU A 1 186 ? -3.810 7.349 -1.094 1.00 91.12 186 LEU A C 1
ATOM 1453 O O . LEU A 1 186 ? -3.337 8.158 -1.883 1.00 91.12 186 LEU A O 1
ATOM 1457 N N . MET A 1 187 ? -4.692 6.431 -1.509 1.00 91.31 187 MET A N 1
ATOM 1458 C CA . MET A 1 187 ? -5.013 6.223 -2.932 1.00 91.31 187 MET A CA 1
ATOM 1459 C C . MET A 1 187 ? -5.422 7.512 -3.666 1.00 91.31 187 MET A C 1
ATOM 1461 O O . MET A 1 187 ? -5.022 7.717 -4.815 1.00 91.31 187 MET A O 1
ATOM 1465 N N . SER A 1 188 ? -6.205 8.379 -3.020 1.00 88.69 188 SER A N 1
ATOM 1466 C CA . SER A 1 188 ? -6.611 9.673 -3.583 1.00 88.69 188 SER A CA 1
ATOM 1467 C C . SER A 1 188 ? -5.405 10.593 -3.806 1.00 88.69 188 SER A C 1
ATOM 1469 O O . SER A 1 188 ? -5.217 11.082 -4.919 1.00 88.69 188 SER A O 1
ATOM 1471 N N . TYR A 1 189 ? -4.534 10.722 -2.801 1.00 88.88 189 TYR A N 1
ATOM 1472 C CA . TYR A 1 189 ? -3.274 11.468 -2.882 1.00 88.88 189 TYR A CA 1
ATOM 1473 C C . TYR A 1 189 ? -2.315 10.896 -3.943 1.00 88.88 189 TYR A C 1
ATOM 1475 O O . TYR A 1 189 ? -1.740 11.617 -4.751 1.00 88.88 189 TYR A O 1
ATOM 1483 N N . LEU A 1 190 ? -2.172 9.570 -4.024 1.00 91.44 190 LEU A N 1
ATOM 1484 C CA . LEU A 1 190 ? -1.301 8.935 -5.021 1.00 91.44 190 LEU A CA 1
ATOM 1485 C C . LEU A 1 190 ? -1.754 9.251 -6.455 1.00 91.44 190 LEU A C 1
ATOM 1487 O O . LEU A 1 190 ? -0.921 9.384 -7.353 1.00 91.44 190 LEU A O 1
ATOM 1491 N N . LYS A 1 191 ? -3.070 9.362 -6.680 1.00 90.19 191 LYS A N 1
ATOM 1492 C CA . LYS A 1 191 ? -3.648 9.725 -7.980 1.00 90.19 191 LYS A CA 1
ATOM 1493 C C . LYS A 1 191 ? -3.507 11.209 -8.300 1.00 90.19 191 LYS A C 1
ATOM 1495 O O . LYS A 1 191 ? -3.350 11.519 -9.480 1.00 90.19 191 LYS A O 1
ATOM 1500 N N . SER A 1 192 ? -3.569 12.099 -7.306 1.00 88.25 192 SER A N 1
ATOM 1501 C CA . SER A 1 192 ? -3.318 13.527 -7.533 1.00 88.25 192 SER A CA 1
ATOM 1502 C C . SER A 1 192 ? -1.849 13.767 -7.888 1.00 88.25 192 SER A C 1
ATOM 1504 O O . SER A 1 192 ? -1.572 14.432 -8.884 1.00 88.25 192 SER A O 1
ATOM 1506 N N . GLU A 1 193 ? -0.919 13.132 -7.170 1.00 85.38 193 GLU A N 1
ATOM 1507 C CA . GLU A 1 193 ? 0.520 13.303 -7.414 1.00 85.38 193 GLU A CA 1
ATOM 1508 C C . GLU A 1 193 ? 1.042 12.577 -8.646 1.00 85.38 193 GLU A C 1
ATOM 1510 O O . GLU A 1 193 ? 2.016 12.997 -9.274 1.00 85.38 193 GLU A O 1
ATOM 1515 N N . ASN A 1 194 ? 0.408 11.468 -9.021 1.00 87.19 194 ASN A N 1
ATOM 1516 C CA . ASN A 1 194 ? 0.734 10.770 -10.252 1.00 87.19 194 ASN A CA 1
ATOM 1517 C C . ASN A 1 1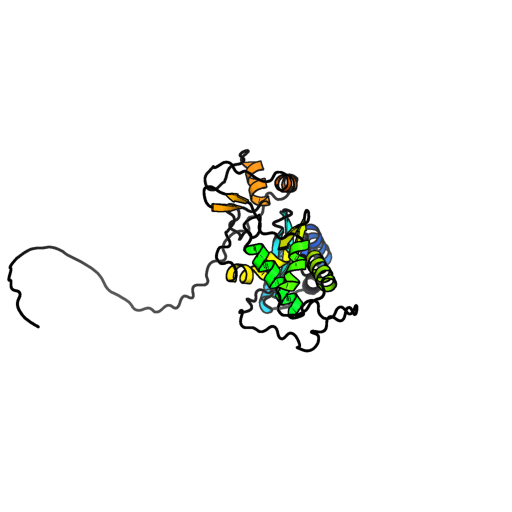94 ? -0.538 10.431 -11.044 1.00 87.19 194 ASN A C 1
ATOM 1519 O O . ASN A 1 194 ? -1.000 9.283 -11.031 1.00 87.19 194 ASN A O 1
ATOM 1523 N N . PRO A 1 195 ? -1.063 11.395 -11.829 1.00 86.00 195 PRO A N 1
ATOM 1524 C CA . PRO A 1 195 ? -2.256 11.195 -12.657 1.00 86.00 195 PRO A CA 1
ATOM 1525 C C . PRO A 1 195 ? -2.108 10.087 -13.710 1.00 86.00 195 PRO A C 1
ATOM 1527 O O . PRO A 1 195 ? -3.096 9.613 -14.267 1.00 86.00 195 PRO A O 1
ATOM 1530 N N . ASN A 1 196 ? -0.873 9.653 -13.987 1.00 86.81 196 ASN A N 1
ATOM 1531 C CA . ASN A 1 196 ? -0.563 8.593 -14.943 1.00 86.81 196 ASN A CA 1
ATOM 1532 C C . ASN A 1 196 ? -0.571 7.190 -14.316 1.00 86.81 196 ASN A C 1
ATOM 1534 O O . ASN A 1 196 ? -0.198 6.218 -14.986 1.00 86.81 196 ASN A O 1
ATOM 1538 N N . LEU A 1 197 ? -0.984 7.051 -13.049 1.00 90.56 197 LEU A N 1
ATOM 1539 C CA . LEU A 1 197 ? -1.177 5.747 -12.425 1.00 90.56 197 LEU A CA 1
ATOM 1540 C C . LEU A 1 197 ? -2.131 4.884 -13.260 1.00 90.56 197 LEU A C 1
ATOM 1542 O O . LEU A 1 197 ? -3.269 5.239 -13.561 1.00 90.56 197 LEU A O 1
ATOM 1546 N N . LYS A 1 198 ? -1.638 3.707 -13.646 1.00 92.12 198 LYS A N 1
ATOM 1547 C CA . LYS A 1 198 ? -2.350 2.784 -14.530 1.00 92.12 198 LYS A CA 1
ATOM 1548 C C . LYS A 1 198 ? -3.234 1.844 -13.725 1.00 92.12 198 LYS A C 1
ATOM 1550 O O . LYS A 1 198 ? -2.863 1.388 -12.645 1.00 92.12 198 LYS A O 1
ATOM 1555 N N . ASN A 1 199 ? -4.353 1.459 -14.323 1.00 95.38 199 ASN A N 1
ATOM 1556 C CA . ASN A 1 199 ? -5.172 0.366 -13.818 1.00 95.38 199 ASN A CA 1
ATOM 1557 C C . ASN A 1 199 ? -4.678 -0.982 -14.352 1.00 95.38 199 ASN A C 1
ATOM 1559 O O . ASN A 1 199 ? -4.202 -1.100 -15.485 1.00 95.38 199 ASN A O 1
ATOM 1563 N N . CYS A 1 200 ? -4.830 -2.011 -13.528 1.00 96.50 200 CYS A N 1
ATOM 1564 C CA . CYS A 1 200 ? -4.517 -3.387 -13.847 1.00 96.50 200 CYS A CA 1
ATOM 1565 C C . CYS A 1 200 ? -5.374 -3.841 -15.022 1.00 96.50 200 CYS A C 1
ATOM 1567 O O . CYS A 1 200 ? -6.603 -3.756 -14.981 1.00 96.50 200 CYS A O 1
ATOM 1569 N N . GLN A 1 201 ? -4.756 -4.407 -16.057 1.00 96.62 201 GLN A N 1
ATOM 1570 C CA . GLN A 1 201 ? -5.503 -4.927 -17.201 1.00 96.62 201 GLN A CA 1
ATOM 1571 C C . GLN A 1 201 ? -6.481 -6.051 -16.813 1.00 96.62 201 GLN A C 1
ATOM 1573 O O . GLN A 1 201 ? -7.462 -6.253 -17.533 1.00 96.62 201 GLN A O 1
ATOM 1578 N N . LEU A 1 202 ? -6.231 -6.754 -15.702 1.00 96.62 202 LEU A N 1
ATOM 1579 C CA . LEU A 1 202 ? -6.997 -7.915 -15.249 1.00 96.62 202 LEU A CA 1
ATOM 1580 C C . LEU A 1 202 ? -8.092 -7.532 -14.240 1.00 96.62 202 LEU A C 1
ATOM 1582 O O . LEU A 1 202 ? -9.263 -7.679 -14.568 1.00 96.62 202 LEU A O 1
ATOM 1586 N N . CYS A 1 203 ? -7.741 -6.990 -13.066 1.00 96.12 203 CYS A N 1
ATOM 1587 C CA . CYS A 1 203 ? -8.725 -6.640 -12.026 1.00 96.12 203 CYS A CA 1
ATOM 1588 C C . CYS A 1 203 ? -9.299 -5.218 -12.138 1.00 96.12 203 CYS A C 1
ATOM 1590 O O . CYS A 1 203 ? -10.200 -4.872 -11.391 1.00 96.12 203 CYS A O 1
ATOM 1592 N N . LYS A 1 204 ? -8.787 -4.378 -13.049 1.00 95.50 204 LYS A N 1
ATOM 1593 C CA . LYS A 1 204 ? -9.204 -2.973 -13.255 1.00 95.50 204 LYS A CA 1
ATOM 1594 C C . LYS A 1 204 ? -8.952 -2.011 -12.087 1.00 95.50 204 LYS A C 1
ATOM 1596 O O . LYS A 1 204 ? -9.212 -0.822 -12.244 1.00 95.50 204 LYS A O 1
ATOM 1601 N N . GLN A 1 205 ? -8.377 -2.473 -10.982 1.00 94.44 205 GLN A N 1
ATOM 1602 C CA . GLN A 1 205 ? -7.922 -1.621 -9.881 1.00 94.44 205 GLN A CA 1
ATOM 1603 C C . GLN A 1 205 ? -6.601 -0.920 -10.222 1.00 94.44 205 GLN A C 1
ATOM 1605 O O . GLN A 1 20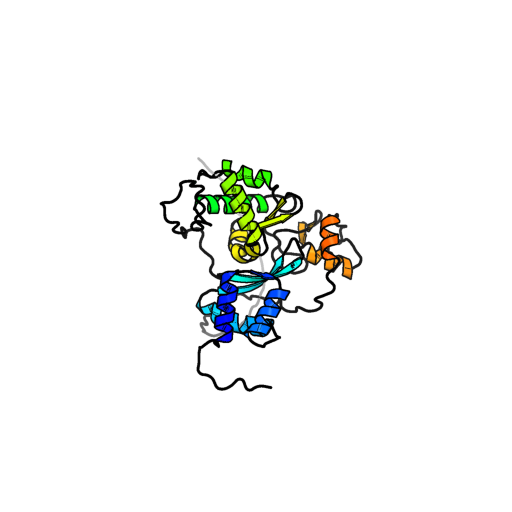5 ? -5.831 -1.414 -11.045 1.00 94.44 205 GLN A O 1
ATOM 1610 N N . THR A 1 206 ? -6.330 0.219 -9.589 1.00 94.56 206 THR A N 1
ATOM 1611 C CA . THR A 1 206 ? -5.068 0.963 -9.737 1.00 94.56 206 THR A CA 1
ATOM 1612 C C . THR A 1 206 ? -3.867 0.111 -9.303 1.00 94.56 206 THR A C 1
ATOM 1614 O O . THR A 1 206 ? -3.978 -0.672 -8.366 1.00 94.56 206 THR A O 1
ATOM 1617 N N . VAL A 1 207 ? -2.742 0.226 -10.021 1.00 94.19 207 VAL A N 1
ATOM 1618 C CA . VAL A 1 207 ? -1.517 -0.562 -9.795 1.00 94.19 207 VAL A CA 1
ATOM 1619 C C . VAL A 1 207 ? -0.347 0.360 -9.473 1.00 94.19 207 VAL A C 1
ATOM 1621 O O . VAL A 1 207 ? 0.188 1.029 -10.372 1.00 94.19 207 VAL A O 1
ATOM 1624 N N . VAL A 1 208 ? 0.129 0.322 -8.230 1.00 94.06 208 VAL A N 1
ATOM 1625 C CA . VAL A 1 208 ? 1.345 1.045 -7.829 1.00 94.06 208 VAL A CA 1
ATOM 1626 C C . VAL A 1 208 ? 2.580 0.229 -8.218 1.00 94.06 208 VAL A C 1
ATOM 1628 O O . VAL A 1 208 ? 3.420 0.699 -8.979 1.00 94.06 208 VAL A O 1
ATOM 1631 N N . PHE A 1 209 ? 2.628 -1.043 -7.858 1.00 93.19 209 PHE A N 1
ATOM 1632 C CA . PHE A 1 209 ? 3.656 -2.022 -8.168 1.00 93.19 209 PHE A CA 1
ATOM 1633 C C . PHE A 1 209 ? 3.100 -3.142 -9.058 1.00 93.19 209 PHE A C 1
ATOM 1635 O O . PHE A 1 209 ? 2.074 -3.766 -8.778 1.00 93.19 209 PHE A O 1
ATOM 1642 N N . GLY A 1 210 ? 3.788 -3.428 -10.164 1.00 92.12 210 GLY A N 1
ATOM 1643 C CA . GLY A 1 210 ? 3.357 -4.475 -11.081 1.00 92.12 210 GLY A CA 1
ATOM 1644 C C . GLY A 1 210 ? 4.172 -4.559 -12.363 1.00 92.12 210 GLY A C 1
ATOM 1645 O O . GLY A 1 210 ? 5.065 -3.754 -12.611 1.00 92.12 210 GLY A O 1
ATOM 1646 N N . GLN A 1 211 ? 3.813 -5.517 -13.213 1.00 92.38 211 GLN A N 1
ATOM 1647 C CA . GLN A 1 211 ? 4.437 -5.725 -14.513 1.00 92.38 211 GLN A CA 1
ATOM 1648 C C . GLN A 1 211 ? 3.852 -4.767 -15.553 1.00 92.38 211 GLN A C 1
ATOM 1650 O O . GLN A 1 211 ? 2.658 -4.825 -15.861 1.00 92.38 211 GLN A O 1
ATOM 1655 N N . LEU A 1 212 ? 4.710 -3.951 -16.166 1.00 91.88 212 LEU A N 1
ATOM 1656 C CA . LEU A 1 212 ? 4.372 -3.173 -17.356 1.00 91.88 212 LEU A CA 1
ATOM 1657 C C . LEU A 1 212 ? 4.673 -3.976 -18.628 1.00 91.88 212 LEU A C 1
ATOM 1659 O O . LEU A 1 212 ? 5.741 -4.576 -18.765 1.00 91.88 212 LEU A O 1
ATOM 1663 N N . CYS A 1 213 ? 3.746 -3.995 -19.583 1.00 93.19 213 CYS A N 1
ATOM 1664 C CA . CYS A 1 213 ? 4.009 -4.556 -20.903 1.00 93.19 213 CYS A CA 1
ATOM 1665 C C . CYS A 1 213 ? 4.756 -3.544 -21.779 1.00 93.19 213 CYS A C 1
ATOM 1667 O O . CYS A 1 213 ? 4.188 -2.525 -22.156 1.00 93.19 213 CYS A O 1
ATOM 1669 N N . GLN A 1 214 ? 5.974 -3.878 -22.206 1.00 91.62 214 GLN A N 1
ATOM 1670 C CA . GLN A 1 214 ? 6.791 -3.006 -23.063 1.00 91.62 214 GLN A CA 1
ATOM 1671 C C . GLN A 1 214 ? 6.195 -2.759 -24.462 1.00 91.62 214 GLN A C 1
ATOM 1673 O O . GLN A 1 214 ? 6.594 -1.817 -25.136 1.00 91.62 214 GLN A O 1
ATOM 1678 N N . LYS A 1 215 ? 5.238 -3.586 -24.914 1.00 94.62 215 LYS A N 1
ATOM 1679 C CA . LYS A 1 215 ? 4.628 -3.456 -26.250 1.00 94.62 215 LYS A CA 1
ATOM 1680 C C . LYS A 1 215 ? 3.374 -2.582 -26.274 1.00 94.62 215 LYS A C 1
ATOM 1682 O O . LYS A 1 215 ? 3.159 -1.862 -27.240 1.00 94.62 215 LYS A O 1
ATOM 1687 N N . CYS A 1 216 ? 2.502 -2.707 -25.276 1.00 94.69 216 CYS A N 1
ATOM 1688 C CA . CYS A 1 216 ? 1.197 -2.034 -25.277 1.00 94.69 216 CYS A CA 1
ATOM 1689 C C . CYS A 1 216 ? 0.937 -1.193 -24.027 1.00 94.69 216 CYS A C 1
ATOM 1691 O O . CYS A 1 216 ? -0.197 -0.769 -23.821 1.00 94.69 216 CYS A O 1
ATOM 1693 N N . ASP A 1 217 ? 1.947 -1.031 -23.167 1.00 91.81 217 ASP A N 1
ATOM 1694 C CA . ASP A 1 217 ? 1.943 -0.112 -22.024 1.00 91.81 217 ASP A CA 1
ATOM 1695 C C . ASP A 1 217 ? 0.806 -0.355 -21.002 1.00 91.81 217 ASP A C 1
ATOM 1697 O O . ASP A 1 217 ? 0.429 0.499 -20.195 1.00 91.81 217 ASP A O 1
ATOM 1701 N N . LYS A 1 218 ? 0.241 -1.569 -21.024 1.00 94.00 218 LYS A N 1
ATOM 1702 C CA . LYS A 1 218 ? -0.718 -2.056 -20.029 1.00 94.00 218 LYS A CA 1
ATOM 1703 C C . LYS A 1 218 ? 0.045 -2.568 -18.815 1.00 94.00 218 LYS A C 1
ATOM 1705 O O . LYS A 1 218 ? 1.031 -3.292 -18.971 1.00 94.00 218 LYS A O 1
ATOM 1710 N N . LYS A 1 219 ? -0.435 -2.210 -17.625 1.00 93.62 219 LYS A N 1
ATOM 1711 C CA . LYS A 1 219 ? 0.133 -2.631 -16.342 1.00 93.62 219 LYS A CA 1
ATOM 1712 C C . LYS A 1 219 ? -0.738 -3.721 -15.723 1.00 93.62 219 LYS A C 1
ATOM 1714 O O . LYS A 1 219 ? -1.957 -3.720 -15.896 1.00 93.62 219 LYS A O 1
ATOM 1719 N N . MET A 1 220 ? -0.122 -4.663 -15.024 1.00 94.75 220 MET A N 1
ATOM 1720 C CA . MET A 1 220 ? -0.810 -5.716 -14.282 1.00 94.75 220 MET A CA 1
ATOM 1721 C C . MET A 1 220 ? -0.176 -5.856 -12.905 1.00 94.75 220 MET A C 1
ATOM 1723 O O . MET A 1 220 ? 1.049 -5.868 -12.804 1.00 94.75 220 MET A O 1
ATOM 1727 N N . HIS A 1 221 ? -0.986 -6.034 -11.861 1.00 94.69 221 HIS A N 1
ATOM 1728 C CA . HIS A 1 221 ? -0.466 -6.526 -10.586 1.00 94.69 221 HIS A CA 1
ATOM 1729 C C . HIS A 1 221 ? 0.241 -7.866 -10.786 1.00 94.69 221 HIS A C 1
ATOM 1731 O O . HIS A 1 221 ? -0.212 -8.697 -11.582 1.00 94.69 221 HIS A O 1
ATOM 1737 N N . MET A 1 222 ? 1.311 -8.102 -10.029 1.00 93.00 222 MET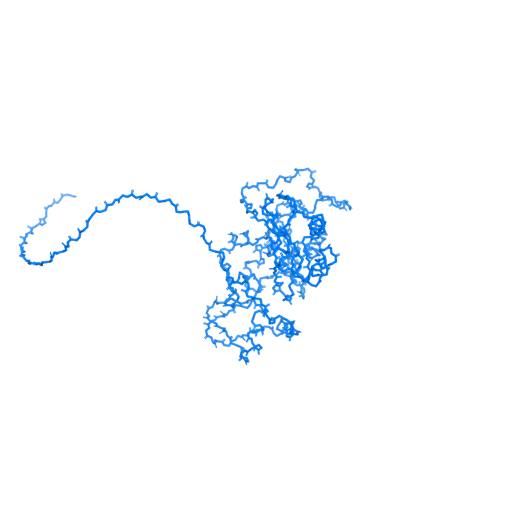 A N 1
ATOM 1738 C CA . MET A 1 222 ? 2.072 -9.350 -10.125 1.00 93.00 222 MET A CA 1
ATOM 1739 C C . MET A 1 222 ? 1.222 -10.573 -9.757 1.00 93.00 222 MET A C 1
ATOM 1741 O O . MET A 1 222 ? 1.210 -11.545 -10.509 1.00 93.00 222 MET A O 1
ATOM 1745 N N . TYR A 1 223 ? 0.427 -10.495 -8.684 1.00 93.50 223 TYR A N 1
ATOM 1746 C CA . TYR A 1 223 ? -0.480 -11.580 -8.285 1.00 93.50 223 TYR A CA 1
ATOM 1747 C C . TYR A 1 223 ? -1.567 -11.861 -9.340 1.00 93.50 223 TYR A C 1
ATOM 1749 O O . TYR A 1 223 ? -1.887 -13.017 -9.621 1.00 93.50 223 TYR A O 1
ATOM 1757 N N . CYS A 1 224 ? -2.108 -10.820 -9.988 1.00 94.69 224 CYS A N 1
ATOM 1758 C CA . CYS A 1 224 ? -3.074 -10.990 -11.077 1.00 94.69 224 CYS A CA 1
ATOM 1759 C C . CYS A 1 224 ? -2.432 -11.710 -12.267 1.00 94.69 224 CYS A C 1
ATOM 1761 O O . CYS A 1 224 ? -3.034 -12.608 -12.856 1.00 94.69 224 CYS A O 1
ATOM 1763 N N . LEU A 1 225 ? -1.207 -11.314 -12.621 1.00 93.69 225 LEU A N 1
ATOM 1764 C CA . LEU A 1 225 ? -0.475 -11.903 -13.733 1.00 93.69 225 LEU A CA 1
ATOM 1765 C C . LEU A 1 225 ? -0.097 -13.364 -13.459 1.00 93.69 225 LEU A C 1
ATOM 1767 O O . LEU A 1 225 ? -0.245 -14.196 -14.351 1.00 93.69 225 LEU A O 1
ATOM 1771 N N . ALA A 1 226 ? 0.309 -13.689 -12.230 1.00 92.38 226 ALA A N 1
ATOM 1772 C CA . ALA A 1 226 ? 0.579 -15.058 -11.800 1.00 92.38 226 ALA A CA 1
ATOM 1773 C C . ALA A 1 226 ? -0.657 -15.956 -11.939 1.00 92.38 226 ALA A C 1
ATOM 1775 O O . ALA A 1 226 ? -0.584 -17.003 -12.588 1.00 92.38 226 ALA A O 1
ATOM 1776 N N . LYS A 1 227 ? -1.818 -15.503 -11.445 1.00 92.31 227 LYS A N 1
ATOM 1777 C CA . LYS A 1 227 ? -3.094 -16.215 -11.625 1.00 92.31 227 LYS A CA 1
ATOM 1778 C C . LYS A 1 227 ? -3.431 -16.398 -13.109 1.00 92.31 227 LYS A C 1
ATOM 1780 O O . LYS A 1 227 ? -3.820 -17.486 -13.527 1.00 92.31 227 LYS A O 1
ATOM 1785 N N . TYR A 1 228 ? -3.228 -15.365 -13.926 1.00 93.25 228 TYR A N 1
ATOM 1786 C CA . TYR A 1 228 ? -3.448 -15.444 -15.370 1.00 93.25 228 TYR A CA 1
ATOM 1787 C C . TYR A 1 228 ? -2.512 -16.449 -16.065 1.00 93.25 228 TYR A C 1
ATOM 1789 O O . TYR A 1 228 ? -2.973 -17.206 -16.918 1.00 93.25 228 TYR A O 1
ATOM 1797 N N . PHE A 1 229 ? -1.225 -16.511 -15.710 1.00 92.44 229 PHE A N 1
ATOM 1798 C CA . PHE A 1 229 ? -0.294 -17.499 -16.275 1.00 92.44 229 PHE A CA 1
ATOM 1799 C C . PHE A 1 229 ? -0.651 -18.925 -15.858 1.00 92.44 229 PHE A C 1
ATOM 1801 O O . PHE A 1 229 ? -0.640 -19.806 -16.715 1.00 92.44 229 PHE A O 1
ATOM 1808 N N . LYS A 1 230 ? -1.049 -19.138 -14.595 1.00 90.31 230 LYS A N 1
ATOM 1809 C CA . LYS A 1 230 ? -1.516 -20.442 -14.095 1.00 90.31 230 LYS A CA 1
ATOM 1810 C C . LYS A 1 230 ? -2.727 -20.949 -14.887 1.00 90.31 230 LYS A C 1
ATOM 1812 O O . LYS A 1 230 ? -2.757 -22.110 -15.272 1.00 90.31 230 LYS A O 1
ATOM 1817 N N . ILE A 1 231 ? -3.694 -20.073 -15.179 1.00 91.12 231 ILE A N 1
ATOM 1818 C CA . ILE A 1 231 ? -4.923 -20.437 -15.908 1.00 91.12 231 ILE A CA 1
ATOM 1819 C C . ILE A 1 231 ? -4.678 -20.586 -17.417 1.00 91.12 231 ILE A C 1
ATOM 1821 O O . ILE A 1 231 ? -5.171 -21.520 -18.040 1.00 91.12 231 ILE A O 1
ATOM 1825 N N . SER A 1 232 ? -3.951 -19.650 -18.032 1.00 90.06 232 SER A N 1
ATOM 1826 C CA . SER A 1 232 ? -3.780 -19.614 -19.493 1.00 90.06 232 SER A CA 1
ATOM 1827 C C . SER A 1 232 ? -2.671 -20.530 -20.015 1.00 90.06 232 SER A C 1
ATOM 1829 O O . SER A 1 232 ? -2.636 -20.813 -21.215 1.00 90.06 232 SER A O 1
ATOM 1831 N N . GLY A 1 233 ? -1.727 -20.929 -19.156 1.00 85.94 233 GLY A N 1
ATOM 1832 C CA . GLY A 1 233 ? -0.516 -21.663 -19.529 1.00 85.94 233 GLY A CA 1
ATOM 1833 C C . GLY A 1 233 ? 0.466 -20.863 -20.395 1.00 85.94 233 GLY A C 1
ATOM 1834 O O . GLY A 1 233 ? 1.419 -21.431 -20.924 1.00 85.94 233 GLY A O 1
ATOM 1835 N N . LYS A 1 234 ? 0.244 -19.554 -20.592 1.00 87.25 234 LYS A N 1
ATOM 1836 C CA . LYS A 1 234 ? 1.041 -18.707 -21.492 1.00 87.25 234 LYS A CA 1
ATOM 1837 C C . LYS A 1 234 ? 1.592 -17.492 -20.762 1.00 87.25 234 LYS A C 1
ATOM 1839 O O . LYS A 1 234 ? 0.841 -16.697 -20.208 1.00 87.25 234 LYS A O 1
ATOM 1844 N N . HIS A 1 235 ? 2.899 -17.274 -20.882 1.00 91.50 235 HIS A N 1
ATOM 1845 C CA . HIS A 1 235 ? 3.595 -16.111 -20.322 1.00 91.50 235 HIS A CA 1
ATOM 1846 C C . HIS A 1 235 ? 3.459 -14.886 -21.246 1.00 91.50 235 HIS A C 1
ATOM 1848 O O . HIS A 1 235 ? 4.439 -14.307 -21.713 1.00 91.50 235 HIS A O 1
ATOM 1854 N N . GLN A 1 236 ? 2.219 -14.528 -21.582 1.00 94.75 236 GLN A N 1
ATOM 1855 C CA . GLN A 1 236 ? 1.891 -13.481 -22.551 1.00 94.75 236 GLN A CA 1
ATOM 1856 C C . GLN A 1 236 ? 1.066 -12.364 -21.917 1.00 94.75 236 GLN A C 1
ATOM 1858 O O . GLN A 1 236 ? 0.288 -12.575 -20.994 1.00 94.75 236 GLN A O 1
ATOM 1863 N N . CYS A 1 237 ? 1.200 -11.154 -22.449 1.00 95.56 237 CYS A N 1
ATOM 1864 C CA . CYS A 1 237 ? 0.408 -10.015 -22.029 1.00 95.56 237 CYS A CA 1
ATOM 1865 C C . CYS A 1 237 ? -1.075 -10.255 -22.353 1.00 95.56 237 CYS A C 1
ATOM 1867 O O . CYS A 1 237 ? -1.403 -10.402 -23.535 1.00 95.56 237 CYS A O 1
ATOM 1869 N N . PRO A 1 238 ? -1.994 -10.175 -21.369 1.00 94.62 238 PRO A N 1
ATOM 1870 C CA . PRO A 1 238 ? -3.435 -10.311 -21.616 1.00 94.62 238 PRO A CA 1
ATOM 1871 C C . PRO A 1 238 ? -3.993 -9.177 -22.490 1.00 94.62 238 PRO A C 1
ATOM 1873 O O . PRO A 1 238 ? -5.123 -9.226 -22.963 1.00 94.62 238 PRO A O 1
ATOM 1876 N N . GLY A 1 239 ? -3.216 -8.110 -22.682 1.00 94.25 239 GLY A N 1
ATOM 1877 C CA . GLY A 1 239 ? -3.602 -6.952 -23.466 1.00 94.25 239 GLY A CA 1
ATOM 1878 C C . GLY A 1 239 ? -3.267 -7.015 -24.954 1.00 94.25 239 GLY A C 1
ATOM 1879 O O . GLY A 1 239 ? -3.979 -6.375 -25.722 1.00 94.25 239 GLY A O 1
ATOM 1880 N N . CYS A 1 240 ? -2.192 -7.707 -25.347 1.00 95.75 24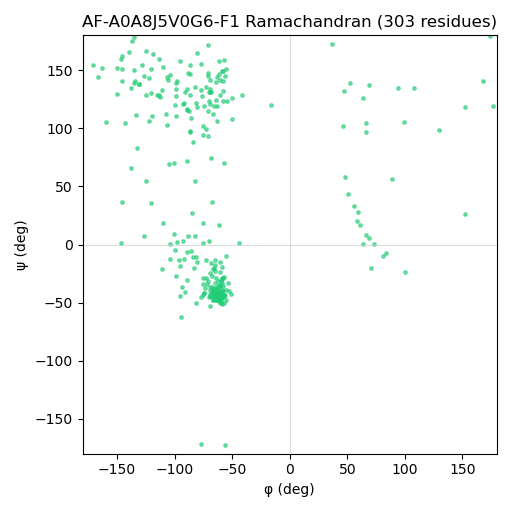0 CYS A N 1
ATOM 1881 C CA . CYS A 1 240 ? -1.697 -7.720 -26.733 1.00 95.75 240 CYS A CA 1
ATOM 1882 C C . CYS A 1 240 ? -1.056 -9.047 -27.183 1.00 95.75 240 CYS A C 1
ATOM 1884 O O . CYS A 1 240 ? -0.535 -9.120 -28.296 1.00 95.75 240 CYS A O 1
ATOM 1886 N N . GLY A 1 241 ? -1.022 -10.073 -26.324 1.00 94.25 241 GLY A N 1
ATOM 1887 C CA . GLY A 1 241 ? -0.445 -11.390 -26.622 1.00 94.25 241 GLY A CA 1
ATOM 1888 C C . GLY A 1 241 ? 1.086 -11.445 -26.687 1.00 94.25 241 GLY A C 1
ATOM 1889 O O . GLY A 1 241 ? 1.648 -12.507 -26.933 1.00 94.25 241 GLY A O 1
ATOM 1890 N N . HIS A 1 242 ? 1.791 -10.331 -26.470 1.00 94.88 242 HIS A N 1
ATOM 1891 C CA . HIS A 1 242 ? 3.256 -10.317 -26.489 1.00 94.88 242 HIS A CA 1
ATOM 1892 C C . HIS A 1 242 ? 3.847 -11.074 -25.298 1.00 94.88 242 HIS A C 1
ATOM 1894 O O . HIS A 1 242 ? 3.321 -10.962 -24.193 1.00 94.88 242 HIS A O 1
ATOM 1900 N N . SER A 1 243 ? 4.946 -11.802 -25.508 1.00 93.12 243 SER A N 1
ATOM 1901 C CA . SER A 1 243 ? 5.656 -12.493 -24.426 1.00 93.12 243 SER A CA 1
ATOM 1902 C C . SER A 1 243 ? 6.095 -11.495 -23.356 1.00 93.12 243 SER A C 1
ATOM 1904 O O . SER A 1 243 ? 6.657 -10.451 -23.676 1.00 93.12 243 SER A O 1
ATOM 1906 N N . LEU A 1 244 ? 5.834 -11.800 -22.089 1.00 91.38 244 LEU A N 1
ATOM 1907 C CA . LEU A 1 244 ? 6.267 -10.968 -20.971 1.00 91.38 244 LEU A CA 1
ATOM 1908 C C . LEU A 1 244 ? 7.546 -11.541 -20.366 1.00 91.38 244 LEU A C 1
ATOM 1910 O O . LEU A 1 244 ? 7.594 -12.715 -20.009 1.00 91.38 244 LEU A O 1
ATOM 1914 N N . GLN A 1 245 ? 8.563 -10.691 -20.230 1.00 83.31 245 GLN A N 1
ATOM 1915 C CA . GLN A 1 245 ? 9.758 -10.985 -19.442 1.00 83.31 245 GLN A CA 1
ATOM 1916 C C . GLN A 1 245 ? 9.469 -10.576 -18.000 1.00 83.31 245 GLN A C 1
ATOM 1918 O O . GLN A 1 245 ? 9.527 -9.393 -17.668 1.00 83.31 245 GLN A O 1
ATOM 1923 N N . VAL A 1 246 ? 9.074 -11.542 -17.175 1.00 81.75 246 VAL A N 1
ATOM 1924 C CA . VAL A 1 246 ? 8.710 -11.302 -15.775 1.00 81.75 246 VAL A CA 1
ATOM 1925 C C . VAL A 1 246 ? 9.829 -11.805 -14.874 1.00 81.75 246 VAL A C 1
ATOM 1927 O O . VAL A 1 246 ? 10.418 -12.851 -15.136 1.00 81.75 246 VAL A O 1
ATOM 1930 N N . ASN A 1 247 ? 10.126 -11.077 -13.798 1.00 76.44 247 ASN A N 1
ATOM 1931 C CA . ASN A 1 247 ? 11.101 -11.532 -12.815 1.00 76.44 247 ASN A CA 1
ATOM 1932 C C . ASN A 1 247 ? 10.577 -12.787 -12.085 1.00 76.44 247 ASN A C 1
ATOM 1934 O O . ASN A 1 247 ? 9.624 -12.718 -11.300 1.00 76.44 247 ASN A O 1
ATOM 1938 N N . ASN A 1 248 ? 11.233 -13.925 -12.325 1.00 69.12 248 ASN A N 1
ATOM 1939 C CA . ASN A 1 248 ? 10.876 -15.224 -11.751 1.00 69.12 248 ASN A CA 1
ATOM 1940 C C . ASN A 1 248 ? 10.878 -15.230 -10.215 1.00 69.12 248 ASN A C 1
ATOM 1942 O O . ASN A 1 248 ? 10.087 -15.956 -9.619 1.00 69.12 248 ASN A O 1
ATOM 1946 N N . GLN A 1 249 ? 11.701 -14.398 -9.566 1.00 72.25 249 GLN A N 1
ATOM 1947 C CA . GLN A 1 249 ? 11.754 -14.316 -8.105 1.00 72.25 249 GLN A CA 1
ATOM 1948 C C . GLN A 1 249 ? 10.444 -13.776 -7.516 1.00 72.25 249 GLN A C 1
ATOM 1950 O O . GLN A 1 249 ? 9.992 -14.244 -6.475 1.00 72.25 249 GLN A O 1
ATOM 1955 N N . PHE A 1 250 ? 9.800 -12.815 -8.186 1.00 74.44 250 PHE A N 1
ATOM 1956 C CA . PHE A 1 250 ? 8.477 -12.344 -7.777 1.00 74.44 250 PHE A CA 1
ATOM 1957 C C . PHE A 1 250 ? 7.396 -13.358 -8.140 1.00 74.44 250 PHE A C 1
ATOM 1959 O O . PHE A 1 250 ? 6.545 -13.640 -7.310 1.00 74.44 250 PHE A O 1
ATOM 1966 N N . MET A 1 251 ? 7.454 -13.961 -9.329 1.00 77.62 251 MET A N 1
ATOM 1967 C CA . MET A 1 251 ? 6.453 -14.944 -9.769 1.00 77.62 251 MET A CA 1
ATOM 1968 C C . MET A 1 251 ? 6.369 -16.179 -8.865 1.00 77.62 251 MET A C 1
ATOM 1970 O O . MET A 1 251 ? 5.269 -16.645 -8.568 1.00 77.62 251 MET A O 1
ATOM 1974 N N . ALA A 1 252 ? 7.509 -16.677 -8.383 1.00 75.44 252 ALA A N 1
ATOM 1975 C CA . ALA A 1 252 ? 7.555 -17.823 -7.478 1.00 75.44 252 ALA A CA 1
ATOM 1976 C C . ALA A 1 252 ? 6.775 -17.578 -6.172 1.00 75.44 252 ALA A C 1
ATOM 1978 O O . ALA A 1 252 ? 6.182 -18.509 -5.634 1.00 75.44 252 ALA A O 1
ATOM 1979 N N . ARG A 1 253 ? 6.708 -16.325 -5.697 1.00 79.12 253 ARG A N 1
ATOM 1980 C CA . ARG A 1 253 ? 6.004 -15.959 -4.454 1.00 79.12 253 ARG A CA 1
ATOM 1981 C C . ARG A 1 253 ? 4.485 -16.121 -4.556 1.00 79.12 253 ARG A C 1
ATOM 1983 O O . ARG A 1 253 ? 3.853 -16.408 -3.554 1.00 79.12 253 ARG A O 1
ATOM 1990 N N . TYR A 1 254 ? 3.923 -16.003 -5.758 1.00 78.62 254 TYR A N 1
ATOM 1991 C CA . TYR A 1 254 ? 2.476 -16.085 -6.008 1.00 78.62 254 TYR A CA 1
ATOM 1992 C C . TYR A 1 254 ? 2.011 -17.462 -6.494 1.00 78.62 254 TYR A C 1
ATOM 1994 O O . TYR A 1 254 ? 0.850 -17.640 -6.850 1.00 78.62 254 TYR A O 1
ATOM 2002 N N . SER A 1 255 ? 2.925 -18.428 -6.600 1.00 62.28 255 SER A N 1
ATOM 2003 C CA . SER A 1 255 ? 2.626 -19.736 -7.195 1.00 62.28 255 SER A CA 1
ATOM 2004 C C . SER A 1 255 ? 1.943 -20.706 -6.217 1.00 62.28 255 SER A C 1
ATOM 2006 O O . SER A 1 255 ? 1.427 -21.727 -6.664 1.00 62.28 255 SER A O 1
ATOM 2008 N N . ASN A 1 256 ? 1.901 -20.371 -4.921 1.00 55.53 256 ASN A N 1
ATOM 2009 C CA . ASN A 1 256 ? 1.444 -21.257 -3.842 1.00 55.53 256 ASN A CA 1
ATOM 2010 C C . ASN A 1 256 ? 0.040 -20.938 -3.295 1.00 55.53 256 ASN A C 1
ATOM 2012 O O . ASN A 1 256 ? -0.416 -21.635 -2.394 1.00 55.53 256 ASN A O 1
ATOM 2016 N N . ASP A 1 257 ? -0.652 -19.926 -3.825 1.00 54.41 257 ASP A N 1
ATOM 2017 C CA . ASP A 1 257 ? -2.007 -19.593 -3.377 1.00 54.41 257 ASP A CA 1
ATOM 2018 C C . ASP A 1 257 ? -3.029 -20.444 -4.156 1.00 54.41 257 ASP A C 1
ATOM 2020 O O . ASP A 1 257 ? -3.365 -20.153 -5.311 1.00 54.41 257 ASP A O 1
ATOM 2024 N N . ASP A 1 258 ? -3.477 -21.541 -3.538 1.00 46.69 258 ASP A N 1
ATOM 2025 C CA . ASP A 1 258 ? -4.574 -22.399 -4.019 1.00 46.69 258 ASP A CA 1
ATOM 2026 C C . ASP A 1 258 ? -5.954 -22.007 -3.455 1.00 46.69 258 ASP A C 1
ATOM 2028 O O . ASP A 1 258 ? -6.953 -22.621 -3.822 1.00 46.69 258 ASP A O 1
ATOM 2032 N N . ASP A 1 259 ? -6.050 -20.936 -2.665 1.00 48.25 259 ASP A N 1
ATOM 2033 C CA . ASP A 1 259 ? -7.319 -20.464 -2.105 1.00 48.25 259 ASP A CA 1
ATOM 2034 C C . ASP A 1 259 ? -7.820 -19.183 -2.803 1.00 48.25 259 ASP A C 1
ATOM 2036 O O . ASP A 1 259 ? -7.050 -18.307 -3.197 1.00 48.25 259 ASP A O 1
ATOM 2040 N N . ASP A 1 260 ? -9.140 -19.076 -2.958 1.00 44.59 260 ASP A N 1
ATOM 2041 C CA . ASP A 1 260 ? -9.912 -17.992 -3.594 1.00 44.59 260 ASP A CA 1
ATOM 2042 C C . ASP A 1 260 ? -10.160 -18.135 -5.115 1.00 44.59 260 ASP A C 1
ATOM 2044 O O . ASP A 1 260 ? -9.910 -17.245 -5.953 1.00 44.59 260 ASP A O 1
ATOM 2048 N N . LEU A 1 261 ? -10.771 -19.262 -5.484 1.00 47.19 261 LEU A N 1
ATOM 2049 C CA . LEU A 1 261 ? -11.876 -19.223 -6.440 1.00 47.19 261 LEU A CA 1
ATOM 2050 C C . LEU A 1 261 ? -13.115 -18.700 -5.694 1.00 47.19 261 LEU A C 1
ATOM 2052 O O . LEU A 1 261 ? -13.713 -19.452 -4.941 1.00 47.19 261 LEU A O 1
ATOM 2056 N N . GLU A 1 262 ? -13.425 -17.416 -5.916 1.00 42.09 262 GLU A N 1
ATOM 2057 C CA . GLU A 1 262 ? -14.690 -16.680 -5.681 1.00 42.09 262 GLU A CA 1
ATOM 2058 C C . GLU A 1 262 ? -14.498 -15.367 -4.901 1.00 42.09 262 GLU A C 1
ATOM 2060 O O . GLU A 1 262 ? -14.452 -15.332 -3.679 1.00 42.09 262 GLU A O 1
ATOM 2065 N N . ASP A 1 263 ? -14.449 -14.249 -5.634 1.00 34.97 263 ASP A N 1
ATOM 2066 C CA . ASP A 1 263 ? -14.962 -12.969 -5.135 1.00 34.97 263 ASP A CA 1
ATOM 2067 C C . ASP A 1 263 ? -15.621 -12.217 -6.313 1.00 34.97 263 ASP A C 1
ATOM 2069 O O . ASP A 1 263 ? -14.917 -11.727 -7.204 1.00 34.97 263 ASP A O 1
ATOM 2073 N N . PRO A 1 264 ? -16.966 -12.172 -6.388 1.00 31.45 264 PRO A N 1
ATOM 2074 C CA . PRO A 1 264 ? -17.694 -11.447 -7.430 1.00 31.45 264 PRO A CA 1
ATOM 2075 C C . PRO A 1 264 ? -17.721 -9.914 -7.251 1.00 31.45 264 PRO A C 1
ATOM 2077 O O . PRO A 1 264 ? -18.346 -9.229 -8.059 1.00 31.45 264 PRO A O 1
ATOM 2080 N N . SER A 1 265 ? -17.094 -9.335 -6.220 1.00 33.34 265 SER A N 1
ATOM 2081 C CA . SER A 1 265 ? -17.397 -7.964 -5.761 1.00 33.34 265 SER A CA 1
ATOM 2082 C C . SER A 1 265 ? -16.685 -6.796 -6.473 1.00 33.34 265 SER A C 1
ATOM 2084 O O . SER A 1 265 ? -16.574 -5.703 -5.924 1.00 33.34 265 SER A O 1
ATOM 2086 N N . MET A 1 266 ? -16.286 -6.940 -7.740 1.00 36.28 266 MET A N 1
ATOM 2087 C CA . MET A 1 266 ? -15.923 -5.783 -8.580 1.00 36.28 266 MET A CA 1
ATOM 2088 C C . MET A 1 266 ? -17.074 -5.407 -9.523 1.00 36.28 266 MET A C 1
ATOM 2090 O O . MET A 1 266 ? -16.979 -5.569 -10.739 1.00 36.28 266 MET A O 1
ATOM 2094 N N . GLN A 1 267 ? -18.164 -4.870 -8.965 1.00 30.00 267 GLN A N 1
ATOM 2095 C CA . GLN A 1 267 ? -19.162 -4.114 -9.726 1.00 30.00 267 GLN A CA 1
ATOM 2096 C C . GLN A 1 267 ? -19.333 -2.701 -9.154 1.00 30.00 267 GLN A C 1
ATOM 2098 O O . GLN A 1 267 ? -19.918 -2.488 -8.102 1.00 30.00 267 GLN A O 1
ATOM 2103 N N . SER A 1 268 ? -18.786 -1.756 -9.921 1.00 29.31 268 SER A N 1
ATOM 2104 C CA . SER A 1 268 ? -19.236 -0.379 -10.137 1.00 29.31 268 SER A CA 1
ATOM 2105 C C . SER A 1 268 ? -19.639 0.480 -8.930 1.00 29.31 268 SER A C 1
ATOM 2107 O O . SER A 1 268 ? -20.801 0.515 -8.533 1.00 29.31 268 SER A O 1
ATOM 2109 N N . SER A 1 269 ? -18.738 1.367 -8.517 1.00 28.58 269 SER A N 1
ATOM 2110 C CA . SER A 1 269 ? -19.125 2.712 -8.086 1.00 28.58 269 SER A CA 1
ATOM 2111 C C . SER A 1 269 ? -19.560 3.506 -9.325 1.00 28.58 269 SER A C 1
ATOM 2113 O O . SER A 1 269 ? -18.742 4.052 -10.066 1.00 28.58 269 SER A O 1
ATOM 2115 N N . GLN A 1 270 ? -20.866 3.492 -9.603 1.00 30.92 270 GLN A N 1
ATOM 2116 C CA . GLN A 1 270 ? -21.481 4.409 -10.557 1.00 30.92 270 GLN A CA 1
ATOM 2117 C C . GLN A 1 270 ? -21.626 5.790 -9.911 1.00 30.92 270 GLN A C 1
ATOM 2119 O O . GLN A 1 270 ? -22.178 5.941 -8.827 1.00 30.92 270 GLN A O 1
ATOM 2124 N N . SER A 1 271 ? -21.113 6.774 -10.639 1.00 29.45 271 SER A N 1
ATOM 2125 C CA . SER A 1 271 ? -21.513 8.178 -10.693 1.00 29.45 271 SER A CA 1
ATOM 2126 C C . SER A 1 271 ? -22.896 8.507 -10.115 1.00 29.45 271 SER A C 1
ATOM 2128 O O . SER A 1 271 ? -23.922 8.104 -10.665 1.00 29.45 271 SER A O 1
ATOM 2130 N N . THR A 1 272 ? -22.923 9.363 -9.098 1.00 26.20 272 THR A N 1
ATOM 2131 C CA . THR A 1 272 ? -24.094 10.149 -8.704 1.00 26.20 272 THR A CA 1
ATOM 2132 C C . THR A 1 272 ? -24.284 11.307 -9.691 1.00 26.20 272 THR A C 1
ATOM 2134 O O . THR A 1 272 ? -23.686 12.370 -9.561 1.00 26.20 272 THR A O 1
ATOM 2137 N N . GLN A 1 273 ? -25.123 11.104 -10.711 1.00 32.34 273 GLN A N 1
ATOM 2138 C CA . GLN A 1 273 ? -25.737 12.210 -11.453 1.00 32.34 273 GLN A CA 1
ATOM 2139 C C . GLN A 1 273 ? -27.052 12.587 -10.769 1.00 32.34 273 GLN A C 1
ATOM 2141 O O . GLN A 1 273 ? -27.989 11.790 -10.702 1.00 32.34 273 GLN A O 1
ATOM 2146 N N . SER A 1 274 ? -27.123 13.815 -10.263 1.00 27.75 274 SER A N 1
ATOM 2147 C CA . SER A 1 274 ? -28.357 14.427 -9.791 1.00 27.75 274 SER A CA 1
ATOM 2148 C C . SER A 1 274 ? -29.277 14.722 -10.979 1.00 27.75 274 SER A C 1
ATOM 2150 O O . SER A 1 274 ? -28.939 15.451 -11.909 1.00 27.75 274 SER A O 1
ATOM 2152 N N . SER A 1 275 ? -30.472 14.136 -10.945 1.00 28.12 275 SER A N 1
ATOM 2153 C CA . SER A 1 275 ? -31.582 14.500 -11.820 1.00 28.12 275 SER A CA 1
ATOM 2154 C C . SER A 1 275 ? -32.367 15.638 -11.172 1.00 28.12 275 SER A C 1
ATOM 2156 O O . SER A 1 275 ? -33.009 15.428 -10.146 1.00 28.12 275 SER A O 1
ATOM 2158 N N . GLN A 1 276 ? -32.376 16.823 -11.784 1.00 35.03 276 GLN A N 1
ATOM 2159 C CA . GLN A 1 276 ? -33.485 17.762 -11.622 1.00 35.03 276 GLN A CA 1
ATOM 2160 C C . GLN A 1 276 ? -34.286 17.798 -12.919 1.00 35.03 276 GLN A C 1
ATOM 2162 O O . GLN A 1 276 ? -33.820 18.211 -13.978 1.00 35.03 276 GLN A O 1
ATOM 2167 N N . GLN A 1 277 ? -35.508 17.291 -12.803 1.00 31.23 277 GLN A N 1
ATOM 2168 C CA . GLN A 1 277 ? -36.558 17.380 -13.797 1.00 31.23 277 GLN A CA 1
ATOM 2169 C C . GLN A 1 277 ? -37.018 18.834 -13.920 1.00 31.23 277 GLN A C 1
ATOM 2171 O O . GLN A 1 277 ? -37.402 19.446 -12.926 1.00 31.23 277 GLN A O 1
ATOM 2176 N N . HIS A 1 278 ? -37.115 19.341 -15.146 1.00 28.23 278 HIS A N 1
ATOM 2177 C CA . HIS A 1 278 ? -38.121 20.346 -15.462 1.00 28.23 278 HIS A CA 1
ATOM 2178 C C . HIS A 1 278 ? -38.820 19.975 -16.773 1.00 28.23 278 HIS A C 1
ATOM 2180 O O . HIS A 1 278 ? -38.235 19.980 -17.853 1.00 28.23 278 HIS A O 1
ATOM 2186 N N . ARG A 1 279 ? -40.099 19.607 -16.637 1.00 27.94 279 ARG A N 1
ATOM 2187 C CA . ARG A 1 279 ? -41.095 19.535 -17.713 1.00 27.94 279 ARG A CA 1
ATOM 2188 C C . ARG A 1 279 ? -41.233 20.911 -18.373 1.00 27.94 279 ARG A C 1
ATOM 2190 O O . ARG A 1 279 ? -41.336 21.893 -17.646 1.00 27.94 279 ARG A O 1
ATOM 2197 N N . PHE A 1 280 ? -41.373 20.952 -19.698 1.00 26.17 280 PHE A N 1
ATOM 2198 C CA . PHE A 1 280 ? -42.594 21.420 -20.374 1.00 26.17 280 PHE A CA 1
ATOM 2199 C C . PHE A 1 280 ? -42.607 20.965 -21.846 1.00 26.17 280 PHE A C 1
ATOM 2201 O O . PHE A 1 280 ? -41.577 20.661 -22.438 1.00 26.17 280 PHE A O 1
ATOM 2208 N N . SER A 1 281 ? -43.822 20.809 -22.358 1.00 31.77 281 SER A N 1
ATOM 2209 C CA . SER A 1 281 ? -44.260 19.879 -23.402 1.00 31.77 281 SER A CA 1
ATOM 2210 C C . SER A 1 281 ? -44.301 20.447 -24.833 1.00 31.77 281 SER A C 1
ATOM 2212 O O . SER A 1 281 ? -44.574 21.629 -24.984 1.00 31.77 281 SER A O 1
ATOM 2214 N N . GLN A 1 282 ? -44.239 19.521 -25.816 1.00 30.97 282 GLN A N 1
ATOM 2215 C CA . GLN A 1 282 ? -44.946 19.493 -27.131 1.00 30.97 282 GLN A CA 1
ATOM 2216 C C . GLN A 1 282 ? -44.526 20.564 -28.185 1.00 30.97 282 GLN A C 1
ATOM 2218 O O . GLN A 1 282 ? -44.295 21.709 -27.841 1.00 30.97 282 GLN A O 1
ATOM 2223 N N . SER A 1 283 ? -44.343 20.307 -29.494 1.00 29.77 283 SER A N 1
ATOM 2224 C CA . SER A 1 283 ? -45.043 19.418 -30.442 1.00 29.77 283 SER A CA 1
ATOM 2225 C C . SER A 1 283 ? -44.247 19.215 -31.759 1.00 29.77 283 SER A C 1
ATOM 2227 O O . SER A 1 283 ? -43.646 20.161 -32.250 1.00 29.77 283 SER A O 1
ATOM 2229 N N . GLN A 1 284 ? -44.334 17.998 -32.315 1.00 30.53 284 GLN A N 1
ATOM 2230 C CA . GLN A 1 284 ? -44.541 17.569 -33.724 1.00 30.53 284 GLN A CA 1
ATOM 2231 C C . GLN A 1 284 ? -43.749 18.161 -34.933 1.00 30.53 284 GLN A C 1
ATOM 2233 O O . GLN A 1 284 ? -43.658 19.363 -35.143 1.00 30.53 284 GLN A O 1
ATOM 2238 N N . GLU A 1 285 ? -43.263 17.208 -35.748 1.00 26.88 285 GLU A N 1
ATOM 2239 C CA . GLU A 1 285 ? -42.586 17.195 -37.074 1.00 26.88 285 GLU A CA 1
ATOM 2240 C C . GLU A 1 285 ? -43.357 17.895 -38.241 1.00 26.88 285 GLU A C 1
ATOM 2242 O O . GLU A 1 285 ? -44.440 18.411 -37.970 1.00 26.88 285 GLU A O 1
ATOM 2247 N N . PRO A 1 286 ? -42.955 17.852 -39.552 1.00 34.50 286 PRO A N 1
ATOM 2248 C CA . PRO A 1 286 ? -41.776 17.261 -40.231 1.00 34.50 286 PRO A CA 1
ATOM 2249 C C . PRO A 1 286 ? -41.078 18.163 -41.293 1.00 34.50 286 PRO A C 1
ATOM 2251 O O . PRO A 1 286 ? -41.494 19.274 -41.610 1.00 34.50 286 PRO A O 1
ATOM 2254 N N . THR A 1 287 ? -39.996 17.632 -41.876 1.00 34.62 287 THR A N 1
ATOM 2255 C CA . THR A 1 287 ? -39.273 18.121 -43.073 1.00 34.62 287 THR A CA 1
ATOM 2256 C C . THR A 1 287 ? -40.144 18.150 -44.346 1.00 34.62 287 THR A C 1
ATOM 2258 O O . THR A 1 287 ? -41.129 17.417 -44.434 1.00 34.62 287 THR A O 1
ATOM 2261 N N . PRO A 1 288 ? -39.781 18.961 -45.367 1.00 34.62 288 PRO A N 1
ATOM 2262 C CA . PRO A 1 288 ? -39.108 18.376 -46.540 1.00 34.62 288 PRO A CA 1
ATOM 2263 C C . PRO A 1 288 ? -38.053 19.280 -47.235 1.00 34.62 288 PRO A C 1
ATOM 2265 O O . PRO A 1 288 ? -38.023 20.500 -47.105 1.00 34.62 288 PRO A O 1
ATOM 2268 N N . THR A 1 289 ? -37.172 18.629 -48.000 1.00 34.97 289 THR A N 1
ATOM 2269 C CA . THR A 1 289 ? -36.229 19.175 -49.013 1.00 34.97 289 THR A CA 1
ATOM 2270 C C . THR A 1 289 ? -36.987 19.511 -50.334 1.00 34.97 289 THR A C 1
ATOM 2272 O O . THR A 1 289 ? -38.209 19.353 -50.307 1.00 34.97 289 THR A O 1
ATOM 2275 N N . PRO A 1 290 ? -36.405 19.881 -51.518 1.00 40.28 290 PRO A N 1
ATOM 2276 C CA . PRO A 1 290 ? -35.003 20.136 -51.947 1.00 40.28 290 PRO A CA 1
ATOM 2277 C C . PRO A 1 290 ? -34.771 21.359 -52.915 1.00 40.28 290 PRO A C 1
ATOM 2279 O O . PRO A 1 290 ? -35.711 21.820 -53.538 1.00 40.28 290 PRO A O 1
ATOM 2282 N N . ARG A 1 291 ? -33.489 21.791 -53.088 1.00 27.72 291 ARG A N 1
ATOM 2283 C CA . ARG A 1 291 ? -32.727 22.360 -54.276 1.00 27.72 291 ARG A CA 1
ATOM 2284 C C . ARG A 1 291 ? -33.398 23.319 -55.327 1.00 27.72 291 ARG A C 1
ATOM 2286 O O . ARG A 1 291 ? -34.609 23.385 -55.392 1.00 27.72 291 ARG A O 1
ATOM 2293 N N . PRO A 1 292 ? -32.679 23.949 -56.307 1.00 36.91 292 PRO A N 1
ATOM 2294 C CA . PRO A 1 292 ? -31.248 24.295 -56.475 1.00 36.91 292 PRO A CA 1
ATOM 2295 C C . PRO A 1 292 ? -30.948 25.730 -57.044 1.00 36.91 292 PRO A C 1
ATOM 2297 O O . PRO A 1 292 ? -31.810 26.426 -57.560 1.00 36.91 292 PRO A O 1
ATOM 2300 N N . SER A 1 293 ? -29.647 26.074 -57.092 1.00 29.00 293 SER A N 1
ATOM 2301 C CA . SER A 1 293 ? -28.924 26.847 -58.142 1.00 29.00 293 SER A CA 1
ATOM 2302 C C . SER A 1 293 ? -29.244 28.323 -58.464 1.00 29.00 293 SER A C 1
ATOM 2304 O O . SER A 1 293 ? -30.324 28.657 -58.926 1.00 29.00 293 SER A O 1
ATOM 2306 N N . THR A 1 294 ? -28.197 29.164 -58.422 1.00 30.47 294 THR A N 1
ATOM 2307 C CA . THR A 1 294 ? -27.594 29.985 -59.518 1.00 30.47 294 THR A CA 1
ATOM 2308 C C . THR A 1 294 ? -26.940 31.242 -58.903 1.00 30.47 294 THR A C 1
ATOM 2310 O O . THR A 1 294 ? -27.531 31.915 -58.079 1.00 30.47 294 THR A O 1
ATOM 2313 N N . SER A 1 295 ? -25.624 31.443 -59.026 1.00 30.48 295 SER A N 1
ATOM 2314 C CA . SER A 1 295 ? -24.876 32.054 -60.142 1.00 30.48 295 SER A CA 1
ATOM 2315 C C . SER A 1 295 ? -24.616 33.561 -59.966 1.00 30.48 295 SER A C 1
ATOM 2317 O O . SER A 1 295 ? -25.529 34.341 -59.737 1.00 30.48 295 SER A O 1
ATOM 2319 N N . ARG A 1 296 ? -23.357 33.923 -60.262 1.00 34.47 296 ARG A N 1
ATOM 2320 C CA . ARG A 1 296 ? -22.768 35.237 -60.616 1.00 34.47 296 ARG A CA 1
ATOM 2321 C C . ARG A 1 296 ? -22.061 36.004 -59.485 1.00 34.47 296 ARG A C 1
ATOM 2323 O O . ARG A 1 296 ? -22.683 36.431 -58.531 1.00 34.47 296 ARG A O 1
ATOM 2330 N N . ARG A 1 297 ? -20.718 36.059 -59.461 1.00 34.50 297 ARG A N 1
ATOM 2331 C CA . ARG A 1 297 ? -19.753 36.850 -60.283 1.00 34.50 297 ARG A CA 1
ATOM 2332 C C . ARG A 1 297 ? -19.849 38.368 -60.042 1.00 34.50 297 ARG A C 1
ATOM 2334 O O . ARG A 1 297 ? -20.723 39.009 -60.605 1.00 34.50 297 ARG A O 1
ATOM 2341 N N . ASN A 1 298 ? -18.882 38.925 -59.306 1.00 35.41 298 ASN A N 1
ATOM 2342 C CA . ASN A 1 298 ? -18.003 40.051 -59.695 1.00 35.41 298 ASN A CA 1
ATOM 2343 C C . ASN A 1 298 ? -17.101 40.404 -58.488 1.00 35.41 298 ASN A C 1
ATOM 2345 O O . ASN A 1 298 ? -17.599 40.558 -57.387 1.00 35.41 298 ASN A O 1
ATOM 2349 N N . ARG A 1 299 ? -15.764 40.318 -58.547 1.00 37.53 299 ARG A N 1
ATOM 2350 C CA . ARG A 1 299 ? -14.784 41.139 -59.292 1.00 37.53 299 ARG A CA 1
ATOM 2351 C C . ARG A 1 299 ? -14.729 42.589 -58.771 1.00 37.53 299 ARG A C 1
ATOM 2353 O O . ARG A 1 299 ? -15.454 43.427 -59.281 1.00 37.53 299 ARG A O 1
ATOM 2360 N N . ARG A 1 300 ? -13.780 42.916 -57.886 1.00 42.53 300 ARG A N 1
ATOM 2361 C CA . ARG A 1 300 ? -12.516 43.630 -58.189 1.00 42.53 300 ARG A CA 1
ATOM 2362 C C . ARG A 1 300 ? -11.817 44.101 -56.905 1.00 42.53 300 ARG A C 1
ATOM 2364 O O . ARG A 1 300 ? -12.451 44.548 -55.964 1.00 42.53 300 ARG A O 1
ATOM 2371 N N . ARG A 1 301 ? -10.488 43.969 -56.950 1.00 44.34 301 ARG A N 1
ATOM 2372 C CA . ARG A 1 301 ? -9.465 44.562 -56.077 1.00 44.34 301 ARG A CA 1
ATOM 2373 C C . ARG A 1 301 ? -9.326 46.073 -56.307 1.00 44.34 301 ARG A C 1
ATOM 2375 O O . ARG A 1 301 ? -9.723 46.531 -57.381 1.00 44.34 301 ARG A O 1
ATOM 2382 N N . ARG A 1 302 ? -8.526 46.674 -55.409 1.00 37.84 302 ARG A N 1
ATOM 2383 C CA . ARG A 1 302 ? -7.821 47.979 -55.405 1.00 37.84 302 ARG A CA 1
ATOM 2384 C C . ARG A 1 302 ? -8.485 48.963 -54.425 1.00 37.84 302 ARG A C 1
ATOM 2386 O O . ARG A 1 302 ? -9.701 49.042 -54.437 1.00 37.84 302 ARG A O 1
ATOM 2393 N N . ILE A 1 303 ? -7.771 49.703 -53.576 1.00 38.22 303 ILE A N 1
ATOM 2394 C CA . ILE A 1 303 ? -6.353 50.104 -53.576 1.00 38.22 303 ILE A CA 1
ATOM 2395 C C . ILE A 1 303 ? -6.033 50.776 -52.218 1.00 38.22 303 ILE A C 1
ATOM 2397 O O . ILE A 1 303 ? -6.971 51.312 -51.636 1.00 38.22 303 ILE A O 1
ATOM 2401 N N . ASP A 1 304 ? -4.748 50.718 -51.835 1.00 42.22 304 ASP A N 1
ATOM 2402 C CA . ASP A 1 304 ? -3.896 51.618 -51.010 1.00 42.22 304 ASP A CA 1
ATOM 2403 C C . ASP A 1 304 ? -4.397 52.050 -49.604 1.00 42.22 304 ASP A C 1
ATOM 2405 O O . ASP A 1 304 ? -5.583 52.276 -49.397 1.00 42.22 304 ASP A O 1
ATOM 2409 N N . ASP A 1 305 ? -3.593 52.122 -48.539 1.00 49.12 305 ASP A N 1
ATOM 2410 C CA . ASP A 1 305 ? -2.138 52.280 -48.340 1.00 49.12 305 ASP A CA 1
ATOM 2411 C C . ASP A 1 305 ? -1.562 51.258 -47.332 1.00 49.12 305 ASP A C 1
ATOM 2413 O O . ASP A 1 305 ? -2.335 50.744 -46.484 1.00 49.12 305 ASP A O 1
#

Sequence (305 aa):
MANIDGRQDGDLSEEFQSFIQVMSQKGIYPDAEFKAAVNGITGQSNVLEVTRVINKALAEVEMAIQSSKCEITGVKHWVFTSTTIDDDNDQVEVEPNHDQDTDQEGDCLLFTKGKLELLKMITSVILSRNDNNCISKNDCINLVSSIKTKLSRSSVDKFIKHMINESWLFYLDGNVYLGVRGIVELMSYLKSENPNLKNCQLCKQTVVFGQLCQKCDKKMHMYCLAKYFKISGKHQCPGCGHSLQVNNQFMARYSNDDDDLEDPSMQSSQSTQSSQQHRFSQSQEPTPTPRPSTSRRNRRRRIDD

Secondary structure (DSSP, 8-state):
------S-TTPPPHHHHHHHHHHHHHSEEEHHHHHHHHHHHH----HHHHHHHHHHHHGGGTEEEEEEE-TTT--EEEEEEE-----TT------SS--S---------TT-HHHHHHHHHHHHHHHH-TTTS-EEHHHHHHGGGTSSS---HHHHHHHHHHHHHTTSEEEETTEEEE-HHHHHHTHHHHHHH-TTPPBBTTT-SB-SS-EEPTTT--EE-HHHHHHHHHHH---B-TTT-PBP---HHHHHHTTT-------------------------------------------------

Foldseek 3Di:
DDDPDDDDPDDDDPLLVVLVVVCVVLQKDFPVVQQVSCCVRVVDNPSVVSQVSSQVNCVVVQWHWDWDAKLQQRTIMIGIAGNDDPDPPPPPPQPPPDLDQPPPPDPDPLPHVLLVQLLVVLQLQLQVDPPQSKAFPVVSLVCCVVTPRHYDSVRSNVSVVVCCVSQCWPDDPRIIHGGPNVCVHCVSVSCVSPVPFAAAPQLRHTDSGAFADPPPRHTHRLLRLLVVCVVVVACADPVPRHHGDDDVVSSVSNNPPPDDPDDPPPDDPDDDDDDDDDDDDDDDDDDDDDDDDDDDDDDDDDDDD

Nearest PDB structures (foldseek):
  7dg2-assembly1_A  TM=8.317E-01  e=7.457E-17  Xenopus laevis
  5wy5-assembly1_A  TM=8.517E-01  e=2.507E-16  Homo sapiens
  4ejo-assembly1_A-2  TM=4.481E-01  e=2.367E+00  Eggerthella lenta DSM 2243
  2kzv-assembly1_A  TM=3.725E-01  e=2.982E+00  Chromobacterium violaceum
  2c4r-assembly1_L  TM=2.155E-01  e=9.396E-01  Escherichia coli

Solvent-accessible surface area (backbone atoms only — not comparable to full-atom values): 19321 Å² total; per-residue (Å²): 138,80,89,91,80,89,77,75,90,88,72,75,53,72,44,57,52,53,48,49,57,56,46,67,74,68,30,58,34,50,47,70,59,44,52,48,50,42,30,73,55,64,72,43,85,58,60,69,60,53,48,53,57,50,34,63,59,30,51,81,73,41,31,37,72,47,75,48,57,25,59,88,67,52,54,48,30,38,35,56,31,69,68,70,77,84,57,96,78,67,71,77,84,60,76,90,83,68,85,63,84,62,91,64,94,65,86,82,64,85,69,38,69,48,52,46,53,47,51,52,49,52,50,51,52,22,72,72,35,88,72,62,25,40,39,44,52,67,58,59,52,54,49,52,81,75,48,91,48,80,65,52,69,67,58,47,50,53,49,52,52,49,35,35,75,70,28,38,25,35,79,55,97,66,27,36,32,78,10,53,49,37,50,65,64,37,43,69,59,54,41,70,80,36,74,79,66,41,45,15,77,80,83,61,46,78,40,82,37,49,50,69,38,93,87,75,73,48,31,29,32,46,48,60,49,39,54,48,30,72,73,67,76,46,65,42,38,94,87,78,65,48,77,57,92,71,65,62,78,64,49,61,66,49,70,75,73,88,76,78,93,78,80,85,83,85,74,76,92,73,82,89,77,86,84,80,87,78,90,86,80,89,81,85,87,81,88,84,86,82,90,82,89,84,88,85,92,83,90,82,87,86,78,89,133